Protein AF-0000000086682248 (afdb_homodimer)

Radius of gyration: 20.43 Å; Cα contacts (8 Å, |Δi|>4): 563; chains: 2; bounding box: 45×62×50 Å

Solvent-accessible surface area (backbone atoms only — not comparable to full-atom values): 20271 Å² total; per-residue (Å²): 130,74,50,54,79,43,63,50,62,54,65,58,53,70,69,49,42,56,52,23,51,40,46,28,45,52,47,32,39,49,52,58,58,45,86,47,53,62,70,53,28,62,41,58,46,72,69,49,84,61,24,51,43,20,48,35,39,32,52,19,49,49,35,29,38,49,50,24,27,38,40,67,60,38,75,57,48,77,72,40,54,83,72,64,64,48,97,86,49,70,71,67,61,38,46,63,51,85,94,56,49,53,62,52,39,51,48,48,26,55,49,21,51,53,51,29,51,53,41,49,51,53,48,53,71,75,33,61,52,75,38,71,28,52,39,56,44,94,88,64,50,42,28,13,46,46,44,55,51,52,51,48,40,46,52,44,19,22,53,34,18,42,37,46,52,44,33,24,50,67,77,57,58,79,76,86,62,64,61,75,63,67,70,76,71,72,66,78,124,130,75,51,53,82,43,62,50,62,54,65,58,52,70,69,49,42,57,51,22,51,40,46,27,44,52,48,31,38,49,53,60,58,47,88,47,53,63,69,53,28,62,40,58,46,73,70,50,85,62,23,51,44,20,47,35,40,31,51,18,50,48,36,28,37,48,49,23,28,38,39,69,60,39,74,58,47,76,71,41,54,83,72,62,64,48,96,85,50,68,71,66,61,38,44,63,54,84,94,55,50,54,62,52,37,51,47,48,27,54,49,22,50,54,52,30,53,53,41,48,52,54,48,53,72,77,32,63,54,74,38,72,28,53,40,55,46,95,88,63,51,41,28,13,46,47,44,54,52,53,50,47,41,46,52,45,18,23,52,35,17,42,38,46,53,44,33,25,49,67,77,58,57,78,76,85,62,63,60,75,64,69,71,76,71,71,66,78,124

InterPro domains:
  IPR007061 Mycothiol-S-transferase [PF04978] (19-172)
  IPR034660 DinB/YfiT-like putative metalloenzymes [G3DSA:1.20.120.450] (4-173)
  IPR034660 DinB/YfiT-like putative metalloenzymes [SSF109854] (4-171)

Organism: NCBI:txid175570

Foldseek 3Di:
DFLCPLAQDPDDDPVRRLVSLLSQLLQLLLLLLFDDFPVLQQFDDDPDRAGSLLLLQLLLCLLLCLLACQAANHDSDPPVVVLPDDPPDDSVSSRDQPPHGPLRSSCSNVVSVVVSVVSVVVVCVVHNQQQFGDDADPVGHTDGNVVSSVVSSVVSVVVSVVSQVSSCVSPNDHDDGDDGNDDGDNPDD/DFLCPLAQDPDDDPVRRLVSLLSQLLQLLLLLLFDDFPVLQQFDDDPDRAGSLLLLQLLLCLLLCLLACQAANHDSDPPVVVLPDDPPDDSVSSRDQPPHGPLRSSCSNVVSVVVSVVSVVVVCVVHNQQQFGDDADPVGHTDGNVVSSVVSSVVSVVVSVVSQVSSCVSPNDHDDGDDGNDDGDNPDD

Structure (mmCIF, N/CA/C/O backbone):
data_AF-0000000086682248-model_v1
#
loop_
_entity.id
_entity.type
_entity.pdbx_description
1 polymer 'Mini-circle protein'
#
loop_
_atom_site.group_PDB
_atom_site.id
_atom_site.type_symbol
_atom_site.label_atom_id
_atom_site.label_alt_id
_atom_site.label_comp_id
_atom_site.label_asym_id
_atom_site.label_entity_id
_atom_site.label_seq_id
_atom_site.pdbx_PDB_ins_code
_atom_site.Cartn_x
_atom_site.Cartn_y
_atom_site.Cartn_z
_atom_site.occupancy
_atom_site.B_iso_or_equiv
_atom_site.auth_seq_id
_atom_site.auth_comp_id
_atom_site.auth_asym_id
_atom_site.auth_atom_id
_atom_site.pdbx_PDB_model_num
ATOM 1 N N . MET A 1 1 ? 14.43 -18.578 16.188 1 58.25 1 MET A N 1
ATOM 2 C CA . MET A 1 1 ? 13.773 -18.031 15.008 1 58.25 1 MET A CA 1
ATOM 3 C C . MET A 1 1 ? 12.828 -16.891 15.383 1 58.25 1 MET A C 1
ATOM 5 O O . MET A 1 1 ? 12.148 -16.969 16.406 1 58.25 1 MET A O 1
ATOM 9 N N . THR A 1 2 ? 12.984 -15.664 14.789 1 80.31 2 THR A N 1
ATOM 10 C CA . THR A 1 2 ? 12.148 -14.531 15.18 1 80.31 2 THR A CA 1
ATOM 11 C C . THR A 1 2 ? 10.672 -14.859 14.977 1 80.31 2 THR A C 1
ATOM 13 O O . THR A 1 2 ? 10.312 -15.617 14.078 1 80.31 2 THR A O 1
ATOM 16 N N . ASP A 1 3 ? 9.836 -14.523 15.898 1 91.44 3 ASP A N 1
ATOM 17 C CA . ASP A 1 3 ? 8.391 -14.75 15.875 1 91.44 3 ASP A CA 1
ATOM 18 C C . ASP A 1 3 ? 7.707 -13.828 14.875 1 91.44 3 ASP A C 1
ATOM 20 O O . ASP A 1 3 ? 6.508 -13.961 14.617 1 91.44 3 ASP A O 1
ATOM 24 N N . THR A 1 4 ? 8.438 -12.938 14.258 1 93.81 4 THR A N 1
ATOM 25 C CA . THR A 1 4 ? 7.906 -12.031 13.242 1 93.81 4 THR A CA 1
ATOM 26 C C . THR A 1 4 ? 8.852 -11.945 12.055 1 93.81 4 THR A C 1
ATOM 28 O O . THR A 1 4 ? 9.406 -10.875 11.773 1 93.81 4 THR A O 1
ATOM 31 N N . PRO A 1 5 ? 9.047 -13.016 11.344 1 92.19 5 PRO A N 1
ATOM 32 C CA . PRO A 1 5 ? 10.031 -13.039 10.258 1 92.19 5 PRO A CA 1
ATOM 33 C C . PRO A 1 5 ? 9.703 -12.039 9.148 1 92.19 5 PRO A C 1
ATOM 35 O O . PRO A 1 5 ? 10.547 -11.789 8.281 1 92.19 5 PRO A O 1
ATOM 38 N N . TRP A 1 6 ? 8.562 -11.43 9.188 1 94.44 6 TRP A N 1
ATOM 39 C CA . TRP A 1 6 ? 8.148 -10.492 8.156 1 94.44 6 TRP A CA 1
ATOM 40 C C . TRP A 1 6 ? 8.523 -9.062 8.531 1 94.44 6 TRP A C 1
ATOM 42 O O . TRP A 1 6 ? 8.281 -8.125 7.766 1 94.44 6 TRP A O 1
ATOM 52 N N . GLU A 1 7 ? 9.039 -8.82 9.68 1 93.44 7 GLU A N 1
ATOM 53 C CA . GLU A 1 7 ? 9.422 -7.469 10.078 1 93.44 7 GLU A CA 1
ATOM 54 C C . GLU A 1 7 ? 10.633 -6.98 9.289 1 93.44 7 GLU A C 1
ATOM 56 O O . GLU A 1 7 ? 11.672 -7.645 9.266 1 93.44 7 GLU A O 1
ATOM 61 N N . PRO A 1 8 ? 10.516 -5.82 8.602 1 94 8 PRO A N 1
ATOM 62 C CA . PRO A 1 8 ? 11.672 -5.297 7.871 1 94 8 PRO A CA 1
ATOM 63 C C . PRO A 1 8 ? 12.805 -4.871 8.805 1 94 8 PRO A C 1
ATOM 65 O O . PRO A 1 8 ? 12.594 -4.699 10 1 94 8 PRO A O 1
ATOM 68 N N . PRO A 1 9 ? 13.977 -4.754 8.281 1 92.12 9 PRO A N 1
ATOM 69 C CA . PRO A 1 9 ? 15.094 -4.316 9.117 1 92.12 9 PRO A CA 1
ATOM 70 C C . PRO A 1 9 ? 14.938 -2.885 9.625 1 92.12 9 PRO A C 1
ATOM 72 O O . PRO A 1 9 ? 14.195 -2.096 9.031 1 92.12 9 PRO A O 1
ATOM 75 N N . THR A 1 10 ? 15.641 -2.51 10.656 1 90.25 10 THR A N 1
ATOM 76 C CA . THR A 1 10 ? 15.586 -1.181 11.258 1 90.25 10 THR A CA 1
ATOM 77 C C . THR A 1 10 ? 16.375 -0.178 10.43 1 90.25 10 THR A C 1
ATOM 79 O O . THR A 1 10 ? 15.906 0.928 10.156 1 90.25 10 THR A O 1
ATOM 82 N N . ALA A 1 11 ? 17.562 -0.588 10.031 1 93.19 11 ALA A N 1
ATOM 83 C CA . ALA A 1 11 ? 18.469 0.289 9.297 1 93.19 11 ALA A CA 1
ATOM 84 C C . ALA A 1 11 ? 19.266 -0.492 8.25 1 93.19 11 ALA A C 1
ATOM 86 O O . ALA A 1 11 ? 20.5 -0.507 8.281 1 93.19 11 ALA A O 1
ATOM 87 N N . GLY A 1 12 ? 18.547 -1.075 7.309 1 94.38 12 GLY A N 1
ATOM 88 C CA . GLY A 1 12 ? 19.156 -1.932 6.305 1 94.38 12 GLY A CA 1
ATOM 89 C C . GLY A 1 12 ? 19.5 -1.196 5.027 1 94.38 12 GLY A C 1
ATOM 90 O O . GLY A 1 12 ? 19.312 0.017 4.93 1 94.38 12 GLY A O 1
ATOM 91 N N . THR A 1 13 ? 20.078 -1.939 4.109 1 96.69 13 THR A N 1
ATOM 92 C CA . THR A 1 13 ? 20.375 -1.449 2.768 1 96.69 13 THR A CA 1
ATOM 93 C C . THR A 1 13 ? 19.094 -1.273 1.963 1 96.69 13 THR A C 1
ATOM 95 O O . THR A 1 13 ? 18.016 -1.664 2.414 1 96.69 13 THR A O 1
ATOM 98 N N . GLU A 1 14 ? 19.234 -0.666 0.809 1 97.44 14 GLU A N 1
ATOM 99 C CA . GLU A 1 14 ? 18.094 -0.494 -0.075 1 97.44 14 GLU A CA 1
ATOM 100 C C . GLU A 1 14 ? 17.438 -1.835 -0.394 1 97.44 14 GLU A C 1
ATOM 102 O O . GLU A 1 14 ? 16.219 -1.975 -0.288 1 97.44 14 GLU A O 1
ATOM 107 N N . VAL A 1 15 ? 18.25 -2.82 -0.795 1 97.81 15 VAL A N 1
ATOM 108 C CA . VAL A 1 15 ? 17.719 -4.125 -1.157 1 97.81 15 VAL A CA 1
ATOM 109 C C . VAL A 1 15 ? 17 -4.738 0.041 1 97.81 15 VAL A C 1
ATOM 111 O O . VAL A 1 15 ? 15.883 -5.258 -0.094 1 97.81 15 VAL A O 1
ATOM 114 N N . GLU A 1 16 ? 17.547 -4.605 1.217 1 97.25 16 GLU A N 1
ATOM 115 C CA . GLU A 1 16 ? 16.969 -5.195 2.414 1 97.25 16 GLU A CA 1
ATOM 116 C C . GLU A 1 16 ? 15.617 -4.562 2.742 1 97.25 16 GLU A C 1
ATOM 118 O O . GLU A 1 16 ? 14.68 -5.258 3.127 1 97.25 16 GLU A O 1
ATOM 123 N N . HIS A 1 17 ? 15.477 -3.295 2.557 1 97.38 17 HIS A N 1
ATOM 124 C CA . HIS A 1 17 ? 14.242 -2.605 2.92 1 97.38 17 HIS A CA 1
ATOM 125 C C . HIS A 1 17 ? 13.156 -2.842 1.879 1 97.38 17 HIS A C 1
ATOM 127 O O . HIS A 1 17 ? 11.992 -3.049 2.229 1 97.38 17 HIS A O 1
ATOM 133 N N . VAL A 1 18 ? 13.531 -2.773 0.597 1 97.88 18 VAL A N 1
ATOM 134 C CA . VAL A 1 18 ? 12.539 -2.965 -0.458 1 97.88 18 VAL A CA 1
ATOM 135 C C . VAL A 1 18 ? 12.008 -4.395 -0.413 1 97.88 18 VAL A C 1
ATOM 137 O O . VAL A 1 18 ? 10.797 -4.613 -0.461 1 97.88 18 VAL A O 1
ATOM 140 N N . VAL A 1 19 ? 12.914 -5.348 -0.239 1 97.94 19 VAL A N 1
ATOM 141 C CA . VAL A 1 19 ? 12.5 -6.742 -0.135 1 97.94 19 VAL A CA 1
ATOM 142 C C . VAL A 1 19 ? 11.75 -6.965 1.175 1 97.94 19 VAL A C 1
ATOM 144 O O . VAL A 1 19 ? 10.742 -7.676 1.206 1 97.94 19 VAL A O 1
ATOM 147 N N . GLY A 1 20 ? 12.227 -6.383 2.25 1 97.62 20 GLY A N 1
ATOM 148 C CA . GLY A 1 20 ? 11.547 -6.488 3.531 1 97.62 20 GLY A CA 1
ATOM 149 C C . GLY A 1 20 ? 10.125 -5.953 3.498 1 97.62 20 GLY A C 1
ATOM 150 O O . GLY A 1 20 ? 9.211 -6.562 4.066 1 97.62 20 GLY A O 1
ATOM 151 N N . ALA A 1 21 ? 9.945 -4.812 2.881 1 98.06 21 ALA A N 1
ATOM 152 C CA . ALA A 1 21 ? 8.609 -4.234 2.744 1 98.06 21 ALA A CA 1
ATOM 153 C C . ALA A 1 21 ? 7.688 -5.164 1.957 1 98.06 21 ALA A C 1
ATOM 155 O O . ALA A 1 21 ? 6.531 -5.363 2.33 1 98.06 21 ALA A O 1
ATOM 156 N N . LEU A 1 22 ? 8.211 -5.711 0.872 1 98.56 22 LEU A N 1
ATOM 157 C CA . LEU A 1 22 ? 7.43 -6.629 0.053 1 98.56 22 LEU A CA 1
ATOM 158 C C . LEU A 1 22 ? 7.043 -7.875 0.848 1 98.56 22 LEU A C 1
ATOM 160 O O . LEU A 1 22 ? 5.887 -8.305 0.813 1 98.56 22 LEU A O 1
ATOM 164 N N . GLU A 1 23 ? 7.984 -8.414 1.593 1 98.31 23 GLU A N 1
ATOM 165 C CA . GLU A 1 23 ? 7.727 -9.625 2.371 1 98.31 23 GLU A CA 1
ATOM 166 C C . GLU A 1 23 ? 6.711 -9.359 3.477 1 98.31 23 GLU A C 1
ATOM 168 O O . GLU A 1 23 ? 5.879 -10.219 3.779 1 98.31 23 GLU A O 1
ATOM 173 N N . ARG A 1 24 ? 6.77 -8.25 4.09 1 98.31 24 ARG A N 1
ATOM 174 C CA . ARG A 1 24 ? 5.781 -7.934 5.117 1 98.31 24 ARG A CA 1
ATOM 175 C C . ARG A 1 24 ? 4.387 -7.824 4.516 1 98.31 24 ARG A C 1
ATOM 177 O O . ARG A 1 24 ? 3.418 -8.336 5.086 1 98.31 24 ARG A O 1
ATOM 184 N N . LEU A 1 25 ? 4.312 -7.148 3.4 1 98.62 25 LEU A N 1
ATOM 185 C CA . LEU A 1 25 ? 3.02 -7.004 2.74 1 98.62 25 LEU A CA 1
ATOM 186 C C . LEU A 1 25 ? 2.477 -8.359 2.299 1 98.62 25 LEU A C 1
ATOM 188 O O . LEU A 1 25 ? 1.28 -8.625 2.43 1 98.62 25 LEU A O 1
ATOM 192 N N . ARG A 1 26 ? 3.375 -9.227 1.766 1 98.69 26 ARG A N 1
ATOM 193 C CA . ARG A 1 26 ? 2.979 -10.594 1.433 1 98.69 26 ARG A CA 1
ATOM 194 C C . ARG A 1 26 ? 2.402 -11.312 2.65 1 98.69 26 ARG A C 1
ATOM 196 O O . ARG A 1 26 ? 1.348 -11.938 2.564 1 98.69 26 ARG A O 1
ATOM 203 N N . ALA A 1 27 ? 3.07 -11.148 3.76 1 98.44 27 ALA A N 1
ATOM 204 C CA . ALA A 1 27 ? 2.639 -11.82 4.984 1 98.44 27 ALA A CA 1
ATOM 205 C C . ALA A 1 27 ? 1.292 -11.281 5.461 1 98.44 27 ALA A C 1
ATOM 207 O O . ALA A 1 27 ? 0.407 -12.055 5.836 1 98.44 27 ALA A O 1
ATOM 208 N N . THR A 1 28 ? 1.143 -10.008 5.492 1 98.62 28 THR A N 1
ATOM 209 C CA . THR A 1 28 ? -0.091 -9.383 5.957 1 98.62 28 THR A CA 1
ATOM 210 C C . THR A 1 28 ? -1.265 -9.773 5.062 1 98.62 28 THR A C 1
ATOM 212 O O . THR A 1 28 ? -2.338 -10.125 5.559 1 98.62 28 THR A O 1
ATOM 215 N N . PHE A 1 29 ? -1.053 -9.703 3.713 1 98.88 29 PHE A N 1
ATOM 216 C CA . PHE A 1 29 ? -2.094 -10.094 2.77 1 98.88 29 PHE A CA 1
ATOM 217 C C . PHE A 1 29 ? -2.516 -11.539 2.998 1 98.88 29 PHE A C 1
ATOM 219 O O . PHE A 1 29 ? -3.709 -11.836 3.105 1 98.88 29 PHE A O 1
ATOM 226 N N . ARG A 1 30 ? -1.528 -12.383 3.111 1 98.69 30 ARG A N 1
ATOM 227 C CA . ARG A 1 30 ? -1.809 -13.812 3.264 1 98.69 30 ARG A CA 1
ATOM 228 C C . ARG A 1 30 ? -2.523 -14.094 4.582 1 98.69 30 ARG A C 1
ATOM 230 O O . ARG A 1 30 ? -3.408 -14.945 4.645 1 98.69 30 ARG A O 1
ATOM 237 N N . TRP A 1 31 ? -2.121 -13.422 5.594 1 98.62 31 TRP A N 1
ATOM 238 C CA . TRP A 1 31 ? -2.764 -13.562 6.895 1 98.62 31 TRP A CA 1
ATOM 239 C C . TRP A 1 31 ? -4.227 -13.133 6.832 1 98.62 31 TRP A C 1
ATOM 241 O O . TRP A 1 31 ? -5.102 -13.805 7.379 1 98.62 31 TRP A O 1
ATOM 251 N N . LYS A 1 32 ? -4.488 -12.062 6.145 1 98.75 32 LYS A N 1
ATOM 252 C CA . LYS A 1 32 ? -5.859 -11.578 6.016 1 98.75 32 LYS A CA 1
ATOM 253 C C . LYS A 1 32 ? -6.699 -12.539 5.172 1 98.75 32 LYS A C 1
ATOM 255 O O . LYS A 1 32 ? -7.898 -12.688 5.402 1 98.75 32 LYS A O 1
ATOM 260 N N . ALA A 1 33 ? -6.113 -13.211 4.281 1 98.69 33 ALA A N 1
ATOM 261 C CA . ALA A 1 33 ? -6.816 -14.109 3.371 1 98.69 33 ALA A CA 1
ATOM 262 C C . ALA A 1 33 ? -6.922 -15.516 3.963 1 98.69 33 ALA A C 1
ATOM 264 O O . ALA A 1 33 ? -7.613 -16.375 3.414 1 98.69 33 ALA A O 1
ATOM 265 N N . ASP A 1 34 ? -6.277 -15.766 5 1 98.19 34 ASP A N 1
ATOM 266 C CA . ASP A 1 34 ? -5.969 -17.109 5.48 1 98.19 34 ASP A CA 1
ATOM 267 C C . ASP A 1 34 ? -7.215 -17.781 6.039 1 98.19 34 ASP A C 1
ATOM 269 O O . ASP A 1 34 ? -8.055 -17.141 6.672 1 98.19 34 ASP A O 1
ATOM 273 N N . ALA A 1 35 ? -7.332 -19.109 5.773 1 97.69 35 ALA A N 1
ATOM 274 C CA . ALA A 1 35 ? -8.242 -20.031 6.461 1 97.69 35 ALA A CA 1
ATOM 275 C C . ALA A 1 35 ? -9.695 -19.656 6.188 1 97.69 35 ALA A C 1
ATOM 277 O O . ALA A 1 35 ? -10.531 -19.703 7.094 1 97.69 35 ALA A O 1
ATOM 278 N N . LEU A 1 36 ? -10.008 -19.203 5.016 1 98.31 36 LEU A N 1
ATOM 279 C CA . LEU A 1 36 ? -11.391 -18.953 4.605 1 98.31 36 LEU A CA 1
ATOM 280 C C . LEU A 1 36 ? -11.93 -20.109 3.777 1 98.31 36 LEU A C 1
ATOM 282 O O . LEU A 1 36 ? -11.188 -20.734 3.012 1 98.31 36 LEU A O 1
ATOM 286 N N . ASP A 1 37 ? -13.164 -20.375 3.957 1 97.88 37 ASP A N 1
ATOM 287 C CA . ASP A 1 37 ? -13.836 -21.328 3.062 1 97.88 37 ASP A CA 1
ATOM 288 C C . ASP A 1 37 ? -14.297 -20.625 1.782 1 97.88 37 ASP A C 1
ATOM 290 O O . ASP A 1 37 ? -13.992 -19.453 1.562 1 97.88 37 ASP A O 1
ATOM 294 N N . ALA A 1 38 ? -14.945 -21.375 0.958 1 98.25 38 ALA A N 1
ATOM 295 C CA 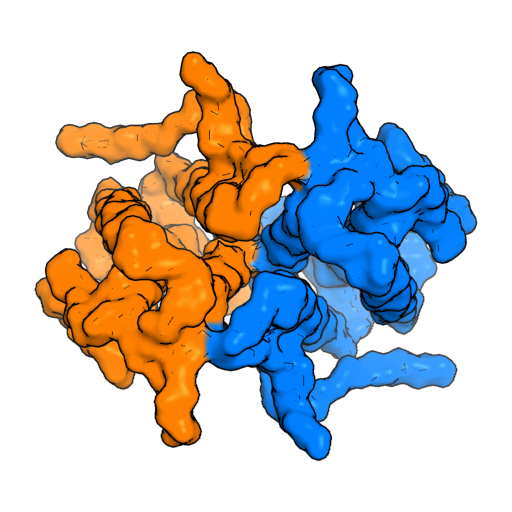. ALA A 1 38 ? -15.359 -20.859 -0.345 1 98.25 38 ALA A CA 1
ATOM 296 C C . ALA A 1 38 ? -16.266 -19.641 -0.19 1 98.25 38 ALA A C 1
ATOM 298 O O . ALA A 1 38 ? -16.141 -18.656 -0.938 1 98.25 38 ALA A O 1
ATOM 299 N N . ALA A 1 39 ? -17.203 -19.688 0.72 1 98.56 39 ALA A N 1
ATOM 300 C CA . ALA A 1 39 ? -18.125 -18.578 0.936 1 98.56 39 ALA A CA 1
ATOM 301 C C . ALA A 1 39 ? -17.375 -17.312 1.354 1 98.56 39 ALA A C 1
ATOM 303 O O . ALA A 1 39 ? -17.641 -16.219 0.837 1 98.56 39 ALA A O 1
ATOM 304 N N . GLY A 1 40 ? -16.422 -17.438 2.246 1 98.69 40 GLY A N 1
ATOM 305 C CA . GLY A 1 40 ? -15.602 -16.312 2.662 1 98.69 40 GLY A CA 1
ATOM 306 C C . GLY A 1 40 ? -14.781 -15.711 1.532 1 98.69 40 GLY A C 1
ATOM 307 O O . GLY A 1 40 ? -14.68 -14.492 1.407 1 98.69 40 GLY A O 1
ATOM 308 N N . LEU A 1 41 ? -14.242 -16.547 0.708 1 98.75 41 LEU A N 1
ATOM 309 C CA . LEU A 1 41 ? -13.375 -16.109 -0.381 1 98.75 41 LEU A CA 1
ATOM 310 C C . LEU A 1 41 ? -14.195 -15.438 -1.483 1 98.75 41 LEU A C 1
ATOM 312 O O . LEU A 1 41 ? -13.633 -14.742 -2.336 1 98.75 41 LEU A O 1
ATOM 316 N N . ARG A 1 42 ? -15.508 -15.562 -1.489 1 98.62 42 ARG A N 1
ATOM 317 C CA . ARG A 1 42 ? -16.359 -15 -2.537 1 98.62 42 ARG A CA 1
ATOM 318 C C . ARG A 1 42 ? -17.094 -13.766 -2.037 1 98.62 42 ARG A C 1
ATOM 320 O O . ARG A 1 42 ? -17.859 -13.148 -2.783 1 98.62 42 ARG A O 1
ATOM 327 N N . THR A 1 43 ? -16.938 -13.406 -0.766 1 98.62 43 THR A N 1
ATOM 328 C CA . THR A 1 43 ? -17.656 -12.289 -0.152 1 98.62 43 THR A CA 1
ATOM 329 C C . THR A 1 43 ? -17.25 -10.969 -0.816 1 98.62 43 THR A C 1
ATOM 331 O O . THR A 1 43 ? -16.078 -10.742 -1.099 1 98.62 43 THR A O 1
ATOM 334 N N . THR A 1 44 ? -18.219 -10.117 -1.136 1 98.56 44 THR A N 1
ATOM 335 C CA . THR A 1 44 ? -18.016 -8.742 -1.578 1 98.56 44 THR A CA 1
ATOM 336 C C . THR A 1 44 ? -18.625 -7.762 -0.577 1 98.56 44 THR A C 1
ATOM 338 O O . THR A 1 44 ? -19.422 -8.141 0.274 1 98.56 44 THR A O 1
ATOM 341 N N . ILE A 1 45 ? -18.219 -6.531 -0.658 1 98.31 45 ILE A N 1
ATOM 342 C CA . ILE A 1 45 ? -18.797 -5.508 0.212 1 98.31 45 ILE A CA 1
ATOM 343 C C . ILE A 1 45 ? -19.109 -4.258 -0.603 1 98.31 45 ILE A C 1
ATOM 345 O O . ILE A 1 45 ? -18.438 -3.963 -1.59 1 98.31 45 ILE A O 1
ATOM 349 N N . GLY A 1 46 ? -20.078 -3.502 -0.113 1 96.88 46 GLY A N 1
ATOM 350 C CA . GLY A 1 46 ? -20.453 -2.281 -0.804 1 96.88 46 GLY A CA 1
ATOM 351 C C . GLY A 1 46 ? -20.859 -2.514 -2.246 1 96.88 46 GLY A C 1
ATOM 352 O O . GLY A 1 46 ? -21.719 -3.361 -2.523 1 96.88 46 GLY A O 1
ATOM 353 N N . LYS A 1 47 ? -20.266 -1.709 -3.119 1 97.38 47 LYS A N 1
ATOM 354 C CA . LYS A 1 47 ? -20.594 -1.802 -4.539 1 97.38 47 LYS A CA 1
ATOM 355 C C . LYS A 1 47 ? -19.531 -2.588 -5.301 1 97.38 47 LYS A C 1
ATOM 357 O O . LYS A 1 47 ? -19.688 -2.834 -6.5 1 97.38 47 LYS A O 1
ATOM 362 N N . SER A 1 48 ? -18.5 -2.953 -4.582 1 98 48 SER A N 1
ATOM 363 C CA . SER A 1 48 ? -17.344 -3.549 -5.25 1 98 48 SER A CA 1
ATOM 364 C C . SER A 1 48 ? -17.609 -5.012 -5.598 1 98 48 SER A C 1
ATOM 366 O O . SER A 1 48 ? -18.266 -5.73 -4.84 1 98 48 SER A O 1
ATOM 368 N N . THR A 1 49 ? -16.969 -5.453 -6.656 1 97.94 49 THR A N 1
ATOM 369 C CA . THR A 1 49 ? -17.031 -6.855 -7.047 1 97.94 49 THR A CA 1
ATOM 370 C C . THR A 1 49 ? -15.773 -7.598 -6.602 1 97.94 49 THR A C 1
ATOM 372 O O . THR A 1 49 ? -15.641 -8.797 -6.84 1 97.94 49 THR A O 1
ATOM 375 N N . LEU A 1 50 ? -14.922 -6.93 -5.902 1 98.44 50 LEU A N 1
ATOM 376 C CA . LEU A 1 50 ? -13.688 -7.559 -5.445 1 98.44 50 LEU A CA 1
ATOM 377 C C . LEU A 1 50 ? -13.969 -8.594 -4.359 1 98.44 50 LEU A C 1
ATOM 379 O O . LEU A 1 50 ? -14.805 -8.359 -3.482 1 98.44 50 LEU A O 1
ATOM 383 N N . THR A 1 51 ? -13.266 -9.711 -4.453 1 98.88 51 THR A N 1
ATOM 384 C CA . THR A 1 51 ? -13.281 -10.758 -3.438 1 98.88 51 THR A CA 1
ATOM 385 C C . THR A 1 51 ? -11.859 -11.117 -3.014 1 98.88 51 THR A C 1
ATOM 387 O O . THR A 1 51 ? -10.906 -10.883 -3.756 1 98.88 51 THR A O 1
ATOM 390 N N . ILE A 1 52 ? -11.766 -11.672 -1.824 1 98.94 52 ILE A N 1
ATOM 391 C CA . ILE A 1 52 ? -10.453 -12.109 -1.369 1 98.94 52 ILE A CA 1
ATOM 392 C C . ILE A 1 52 ? -9.93 -13.219 -2.281 1 98.94 52 ILE A C 1
ATOM 394 O O . ILE A 1 52 ? -8.734 -13.273 -2.584 1 98.94 52 ILE A O 1
ATOM 398 N N . GLY A 1 53 ? -10.805 -14.148 -2.725 1 98.88 53 GLY A N 1
ATOM 399 C CA . GLY A 1 53 ? -10.391 -15.156 -3.686 1 98.88 53 GLY A CA 1
ATOM 400 C C . GLY A 1 53 ? -9.844 -14.57 -4.973 1 98.88 53 GLY A C 1
ATOM 401 O O . GLY A 1 53 ? -8.797 -15 -5.461 1 98.88 53 GLY A O 1
ATOM 402 N N . GLY A 1 54 ? -10.562 -13.609 -5.508 1 98.88 54 GLY A N 1
ATOM 403 C CA . GLY A 1 54 ? -10.078 -12.914 -6.691 1 98.88 54 GLY A CA 1
ATOM 404 C C . GLY A 1 54 ? -8.742 -12.242 -6.477 1 98.88 54 GLY A C 1
ATOM 405 O O . GLY A 1 54 ? -7.883 -12.258 -7.363 1 98.88 54 GLY A O 1
ATOM 406 N N . LEU A 1 55 ? -8.539 -11.656 -5.344 1 98.94 55 LEU A N 1
ATOM 407 C CA . LEU A 1 55 ? -7.301 -10.945 -5.047 1 98.94 55 LEU A CA 1
ATOM 408 C C . LEU A 1 55 ? -6.137 -11.922 -4.898 1 98.94 55 LEU A C 1
ATOM 410 O O . LEU A 1 55 ? -5.004 -11.602 -5.266 1 98.94 55 LEU A O 1
ATOM 414 N N . LEU A 1 56 ? -6.387 -13.094 -4.309 1 98.88 56 LEU A N 1
ATOM 415 C CA . LEU A 1 56 ? -5.363 -14.133 -4.27 1 98.88 56 LEU A CA 1
ATOM 416 C C . LEU A 1 56 ? -4.875 -14.461 -5.676 1 98.88 56 LEU A C 1
ATOM 418 O O . LEU A 1 56 ? -3.666 -14.492 -5.926 1 98.88 56 LEU A O 1
ATOM 422 N N . LYS A 1 57 ? -5.766 -14.688 -6.566 1 98.88 57 LYS A N 1
ATOM 423 C CA . LYS A 1 57 ? -5.395 -15.023 -7.938 1 98.88 57 LYS A CA 1
ATOM 424 C C . LYS A 1 57 ? -4.727 -13.844 -8.633 1 98.88 57 LYS A C 1
ATOM 426 O O . LYS A 1 57 ? -3.703 -14 -9.297 1 98.88 57 LYS A O 1
ATOM 431 N N . HIS A 1 58 ? -5.262 -12.688 -8.477 1 98.81 58 HIS A N 1
ATOM 432 C CA . HIS A 1 58 ? -4.734 -11.477 -9.109 1 98.81 58 HIS A CA 1
ATOM 433 C C . HIS A 1 58 ? -3.283 -11.242 -8.711 1 98.81 58 HIS A C 1
ATOM 435 O O . HIS A 1 58 ? -2.424 -11.039 -9.57 1 98.81 58 HIS A O 1
ATOM 441 N N . LEU A 1 59 ? -3.025 -11.305 -7.41 1 98.88 59 LEU A N 1
ATOM 442 C CA . LEU A 1 59 ? -1.675 -11.016 -6.938 1 98.88 59 LEU A CA 1
ATOM 443 C C . LEU A 1 59 ? -0.718 -12.141 -7.324 1 98.88 59 LEU A C 1
ATOM 445 O O . LEU A 1 59 ? 0.473 -11.898 -7.539 1 98.88 59 LEU A O 1
ATOM 449 N N . ALA A 1 60 ? -1.248 -13.359 -7.434 1 98.81 60 ALA A N 1
ATOM 450 C CA . ALA A 1 60 ? -0.419 -14.445 -7.953 1 98.81 60 ALA A CA 1
ATOM 451 C C . ALA A 1 60 ? 0.041 -14.156 -9.375 1 98.81 60 ALA A C 1
ATOM 453 O O . ALA A 1 60 ? 1.22 -14.32 -9.703 1 98.81 60 ALA A O 1
ATOM 454 N N . VAL A 1 61 ? -0.863 -13.703 -10.219 1 98.56 61 VAL A N 1
ATOM 455 C CA . VAL A 1 61 ? -0.514 -13.344 -11.594 1 98.56 61 VAL A CA 1
ATOM 456 C C . VAL A 1 61 ? 0.47 -12.172 -11.586 1 98.56 61 VAL A C 1
ATOM 458 O O . VAL A 1 61 ? 1.438 -12.164 -12.352 1 98.56 61 VAL A O 1
ATOM 461 N N . CYS A 1 62 ? 0.242 -11.195 -10.734 1 98.38 62 CYS A N 1
ATOM 462 C CA . CYS A 1 62 ? 1.126 -10.039 -10.656 1 98.38 62 CYS A CA 1
ATOM 463 C C . CYS A 1 62 ? 2.549 -10.461 -10.32 1 98.38 62 CYS A C 1
ATOM 465 O O . CYS A 1 62 ? 3.508 -9.984 -10.922 1 98.38 62 CYS A O 1
ATOM 467 N N . GLU A 1 63 ? 2.658 -11.367 -9.336 1 98.56 63 GLU A N 1
ATOM 468 C CA . GLU A 1 63 ? 3.973 -11.883 -8.961 1 98.56 63 GLU A CA 1
ATOM 469 C C . GLU A 1 63 ? 4.684 -12.5 -10.156 1 98.56 63 GLU A C 1
ATOM 471 O O . GLU A 1 63 ? 5.785 -12.078 -10.523 1 98.56 63 GLU A O 1
ATOM 476 N N . ASP A 1 64 ? 4.031 -13.414 -10.773 1 98.31 64 ASP A N 1
ATOM 477 C CA . ASP A 1 64 ? 4.664 -14.133 -11.875 1 98.31 64 ASP A CA 1
ATOM 478 C C . ASP A 1 64 ? 4.914 -13.211 -13.07 1 98.31 64 ASP A C 1
ATOM 480 O O . ASP A 1 64 ? 5.945 -13.312 -13.734 1 98.31 64 ASP A O 1
ATOM 484 N N . ASN A 1 65 ? 3.965 -12.328 -13.359 1 97.25 65 ASN A N 1
ATOM 485 C CA . ASN A 1 65 ? 4.141 -11.398 -14.469 1 97.25 65 ASN A CA 1
ATOM 486 C C . ASN A 1 65 ? 5.309 -10.445 -14.219 1 97.25 65 ASN A C 1
ATOM 488 O O . ASN A 1 65 ? 6.105 -10.188 -15.125 1 97.25 65 ASN A O 1
ATOM 492 N N . MET A 1 66 ? 5.391 -9.945 -13.008 1 96.5 66 MET A N 1
ATOM 493 C CA . MET A 1 66 ? 6.434 -8.984 -12.656 1 96.5 66 MET A CA 1
ATOM 494 C C . MET A 1 66 ? 7.816 -9.625 -12.758 1 96.5 66 MET A C 1
ATOM 496 O O . MET A 1 66 ? 8.711 -9.07 -13.398 1 96.5 66 MET A O 1
ATOM 500 N N . PHE A 1 67 ? 8.023 -10.82 -12.242 1 97.31 67 PHE A N 1
ATOM 501 C CA . PHE A 1 67 ? 9.367 -11.367 -12.07 1 97.31 67 PHE A CA 1
ATOM 502 C C . PHE A 1 67 ? 9.695 -12.352 -13.18 1 97.31 67 PHE A C 1
ATOM 504 O O . PHE A 1 67 ? 10.812 -12.875 -13.242 1 97.31 67 PHE A O 1
ATOM 511 N N . ALA A 1 68 ? 8.789 -12.641 -14.062 1 96.69 68 ALA A N 1
ATOM 512 C CA . ALA A 1 68 ? 9.102 -13.398 -15.273 1 96.69 68 ALA A CA 1
ATOM 513 C C . ALA A 1 68 ? 9.055 -12.508 -16.5 1 96.69 68 ALA A C 1
ATOM 515 O O . ALA A 1 68 ? 10.086 -12 -16.953 1 96.69 68 ALA A O 1
ATOM 516 N N . HIS A 1 69 ? 7.879 -12.094 -16.906 1 95.69 69 HIS A N 1
ATOM 517 C CA . HIS A 1 69 ? 7.719 -11.391 -18.172 1 95.69 69 HIS A CA 1
ATOM 518 C C . HIS A 1 69 ? 8.344 -10 -18.094 1 95.69 69 HIS A C 1
ATOM 520 O O . HIS A 1 69 ? 9.188 -9.648 -18.922 1 95.69 69 HIS A O 1
ATOM 526 N N . ARG A 1 70 ? 7.965 -9.25 -17.172 1 95.69 70 ARG A N 1
ATOM 527 C CA . ARG A 1 70 ? 8.43 -7.867 -17.094 1 95.69 70 ARG A CA 1
ATOM 528 C C . ARG A 1 70 ? 9.922 -7.809 -16.781 1 95.69 70 ARG A C 1
ATOM 530 O O . ARG A 1 70 ? 10.633 -6.941 -17.281 1 95.69 70 ARG A O 1
ATOM 537 N N . LEU A 1 71 ? 10.383 -8.695 -15.953 1 96.62 71 LEU A N 1
ATOM 538 C CA . LEU A 1 71 ? 11.781 -8.719 -15.547 1 96.62 71 LEU A CA 1
ATOM 539 C C . LEU A 1 71 ? 12.664 -9.234 -16.672 1 96.62 71 LEU A C 1
ATOM 541 O O . LEU A 1 71 ? 13.656 -8.594 -17.031 1 96.62 71 LEU A O 1
ATOM 545 N N . SER A 1 72 ? 12.32 -10.359 -17.359 1 95.38 72 SER A N 1
ATOM 546 C CA . SER A 1 72 ? 13.273 -11.039 -18.234 1 95.38 72 SER A CA 1
ATOM 547 C C . SER A 1 72 ? 12.672 -11.297 -19.609 1 95.38 72 SER A C 1
ATOM 549 O O . SER A 1 72 ? 13.352 -11.805 -20.5 1 95.38 72 SER A O 1
ATOM 551 N N . GLY A 1 73 ? 11.383 -11.047 -19.781 1 95.19 73 GLY A N 1
ATOM 552 C CA . GLY A 1 73 ? 10.727 -11.305 -21.047 1 95.19 73 GLY A CA 1
ATOM 553 C C . GLY A 1 73 ? 10.203 -12.719 -21.188 1 95.19 73 GLY A C 1
ATOM 554 O O . GLY A 1 73 ? 9.547 -13.055 -22.172 1 95.19 73 GLY A O 1
ATOM 555 N N . GLU A 1 74 ? 10.43 -13.523 -20.219 1 95.12 74 GLU A N 1
ATOM 556 C CA . GLU A 1 74 ? 9.961 -14.906 -20.234 1 95.12 74 GLU A CA 1
ATOM 557 C C . GLU A 1 74 ? 8.445 -14.969 -20.016 1 95.12 74 GLU A C 1
ATOM 559 O O . GLU A 1 74 ? 7.891 -14.172 -19.25 1 95.12 74 GLU A O 1
ATOM 564 N N . PRO A 1 75 ? 7.789 -15.852 -20.688 1 95 75 PRO A N 1
ATOM 565 C CA . PRO A 1 75 ? 6.379 -16.047 -20.344 1 95 75 PRO A CA 1
ATOM 566 C C . PRO A 1 75 ? 6.184 -16.469 -18.891 1 95 75 PRO A C 1
ATOM 568 O O . PRO A 1 75 ? 7.07 -17.094 -18.297 1 95 75 PRO A O 1
ATOM 571 N N . ILE A 1 76 ? 5.047 -16.094 -18.297 1 94.44 76 ILE A N 1
ATOM 572 C CA . ILE A 1 76 ? 4.801 -16.438 -16.906 1 94.44 76 ILE A CA 1
ATOM 573 C C . ILE A 1 76 ? 4.621 -17.953 -16.766 1 94.44 76 ILE A C 1
ATOM 575 O O . ILE A 1 76 ? 4.848 -18.516 -15.703 1 94.44 76 ILE A O 1
ATOM 579 N N . GLY A 1 77 ? 4.141 -18.672 -17.922 1 94.88 77 GLY A N 1
ATOM 580 C CA . GLY A 1 77 ? 4.125 -20.125 -17.953 1 94.88 77 GLY A CA 1
ATOM 581 C C . GLY A 1 77 ? 2.99 -20.734 -17.156 1 94.88 77 GLY A C 1
ATOM 582 O O . GLY A 1 77 ? 1.963 -20.094 -16.938 1 94.88 77 GLY A O 1
ATOM 583 N N . GLU A 1 78 ? 3.23 -22.031 -16.766 1 95.69 78 GLU A N 1
ATOM 584 C CA . GLU A 1 78 ? 2.242 -22.719 -15.945 1 95.69 78 GLU A CA 1
ATOM 585 C C . GLU A 1 78 ? 2.223 -22.188 -14.516 1 95.69 78 GLU A C 1
ATOM 587 O O . GLU A 1 78 ? 3.246 -21.719 -14.008 1 95.69 78 GLU A O 1
ATOM 592 N N . PRO A 1 79 ? 0.958 -22.281 -13.914 1 96.25 79 PRO A N 1
ATOM 593 C CA . PRO A 1 79 ? -0.308 -22.891 -14.336 1 96.25 79 PRO A CA 1
ATOM 594 C C . PRO A 1 79 ? -1.149 -21.953 -15.203 1 96.25 79 PRO A C 1
ATOM 596 O O . PRO A 1 79 ? -2.248 -22.328 -15.625 1 96.25 79 PRO A O 1
ATOM 599 N N . TRP A 1 80 ? -0.62 -20.781 -15.492 1 97.44 80 TRP A N 1
ATOM 600 C CA . TRP A 1 80 ? -1.419 -19.734 -16.109 1 97.44 80 TRP A CA 1
ATOM 601 C C . TRP A 1 80 ? -1.74 -20.062 -17.562 1 97.44 80 TRP A C 1
ATOM 603 O O . TRP A 1 80 ? -2.848 -19.797 -18.031 1 97.44 80 TRP A O 1
ATOM 613 N N . ALA A 1 81 ? -0.726 -20.672 -18.219 1 95.69 81 ALA A N 1
ATOM 614 C CA . ALA A 1 81 ? -0.96 -21.078 -19.609 1 95.69 81 ALA A CA 1
ATOM 615 C C . ALA A 1 81 ? -2.156 -22.016 -19.703 1 95.69 81 ALA A C 1
ATOM 617 O O . ALA A 1 81 ? -3.031 -21.828 -20.547 1 95.69 81 ALA A O 1
ATOM 618 N N . SER A 1 82 ? -2.221 -22.969 -18.844 1 96.06 82 SER A N 1
ATOM 619 C CA . SER A 1 82 ? -3.312 -23.938 -18.844 1 96.06 82 SER A CA 1
ATOM 620 C C . SER A 1 82 ? -4.633 -23.281 -18.469 1 96.06 82 SER A C 1
ATOM 622 O O . SER A 1 82 ? -5.703 -23.766 -18.844 1 96.06 82 SER A O 1
ATOM 624 N N . MET A 1 83 ? -4.574 -22.156 -17.766 1 96.38 83 MET A N 1
ATOM 625 C CA . MET A 1 83 ? -5.777 -21.469 -17.312 1 96.38 83 MET A CA 1
ATOM 626 C C . MET A 1 83 ? -6.238 -20.438 -18.344 1 96.38 83 MET A C 1
ATOM 628 O O . MET A 1 83 ? -7.23 -19.75 -18.141 1 96.38 83 MET A O 1
ATOM 632 N N . GLY A 1 84 ? -5.484 -20.25 -19.438 1 95.38 84 GLY A N 1
ATOM 633 C CA . GLY A 1 84 ? -5.93 -19.406 -20.516 1 95.38 84 GLY A CA 1
ATOM 634 C C . GLY A 1 84 ? -5.348 -18 -20.453 1 95.38 84 GLY A C 1
ATOM 635 O O . GLY A 1 84 ? -5.906 -17.062 -21.031 1 95.38 84 GLY A O 1
ATOM 636 N N . TRP A 1 85 ? -4.254 -17.828 -19.781 1 95.25 85 TRP A N 1
ATOM 637 C CA . TRP A 1 85 ? -3.602 -16.531 -19.703 1 95.25 85 TRP A CA 1
ATOM 638 C C . TRP A 1 85 ? -3.215 -16.016 -21.078 1 95.25 85 TRP A C 1
ATOM 640 O O . TRP A 1 85 ? -2.654 -16.766 -21.891 1 95.25 85 TRP A O 1
ATOM 650 N N . ASP A 1 86 ? -3.518 -14.781 -21.297 1 94.62 86 ASP A N 1
ATOM 651 C CA . ASP A 1 86 ? -3.113 -14.008 -22.469 1 94.62 86 ASP A CA 1
ATOM 652 C C . ASP A 1 86 ? -2.436 -12.703 -22.047 1 94.62 86 ASP A C 1
ATOM 654 O O . ASP A 1 86 ? -3.072 -11.82 -21.469 1 94.62 86 ASP A O 1
ATOM 658 N N . GLN A 1 87 ? -1.184 -12.672 -22.391 1 91.88 87 GLN A N 1
ATOM 659 C CA . GLN A 1 87 ? -0.379 -11.531 -21.953 1 91.88 87 GLN A CA 1
ATOM 660 C C . GLN A 1 87 ? -1.016 -10.211 -22.391 1 91.88 87 GLN A C 1
ATOM 662 O O . GLN A 1 87 ? -0.891 -9.195 -21.703 1 91.88 87 GLN A O 1
ATOM 667 N N . ASP A 1 88 ? -1.731 -10.227 -23.469 1 91.38 88 ASP A N 1
ATOM 668 C CA . ASP A 1 88 ? -2.35 -9.016 -24.016 1 91.38 88 ASP A CA 1
ATOM 669 C C . ASP A 1 88 ? -3.852 -9 -23.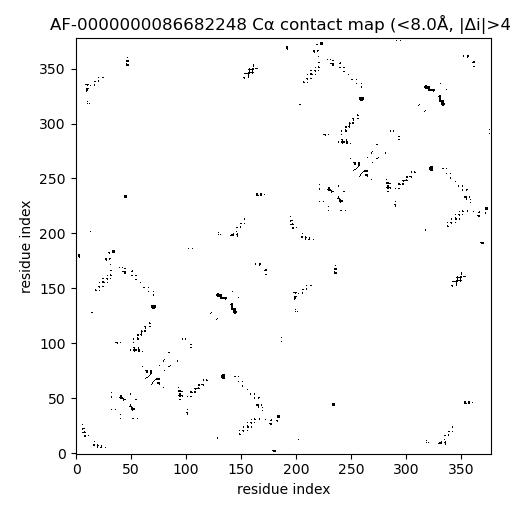734 1 91.38 88 ASP A C 1
ATOM 671 O O . ASP A 1 88 ? -4.57 -8.141 -24.266 1 91.38 88 ASP A O 1
ATOM 675 N N . GLY A 1 89 ? -4.324 -9.969 -23 1 93 89 GLY A N 1
ATOM 676 C CA . GLY A 1 89 ? -5.738 -10.07 -22.672 1 93 89 GLY A CA 1
ATOM 677 C C . GLY A 1 89 ? -6.168 -9.148 -21.562 1 93 89 GLY A C 1
ATOM 678 O O . GLY A 1 89 ? -5.348 -8.422 -20.984 1 93 89 GLY A O 1
ATOM 679 N N . PRO A 1 90 ? -7.457 -9.219 -21.297 1 93.88 90 PRO A N 1
ATOM 680 C CA . PRO A 1 90 ? -7.977 -8.359 -20.234 1 93.88 90 PRO A CA 1
ATOM 681 C C . PRO A 1 90 ? -7.52 -8.805 -18.844 1 93.88 90 PRO A C 1
ATOM 683 O O . PRO A 1 90 ? -7.492 -10.008 -18.562 1 93.88 90 PRO A O 1
ATOM 686 N N . TRP A 1 91 ? -7.309 -7.891 -18.031 1 93.12 91 TRP A N 1
ATOM 687 C CA . TRP A 1 91 ? -6.832 -8.18 -16.688 1 93.12 91 TRP A CA 1
ATOM 688 C C . TRP A 1 91 ? -7.949 -8.758 -15.828 1 93.12 91 TRP A C 1
ATOM 690 O O . TRP A 1 91 ? -7.695 -9.297 -14.75 1 93.12 91 TRP A O 1
ATOM 700 N N . SER A 1 92 ? -9.203 -8.672 -16.359 1 94.19 92 SER A N 1
ATOM 701 C CA . SER A 1 92 ? -10.312 -9.266 -15.625 1 94.19 92 SER A CA 1
ATOM 702 C C . SER A 1 92 ? -10.102 -10.766 -15.43 1 94.19 92 SER A C 1
ATOM 704 O O . SER A 1 92 ? -10.609 -11.352 -14.469 1 94.19 92 SER A O 1
ATOM 706 N N . PHE A 1 93 ? -9.344 -11.336 -16.25 1 95.31 93 PHE A N 1
ATOM 707 C CA . PHE A 1 93 ? -8.961 -12.742 -16.125 1 95.31 93 PHE A CA 1
ATOM 708 C C . PHE A 1 93 ? -8.383 -13.016 -14.742 1 95.31 93 PHE A C 1
ATOM 710 O O . PHE A 1 93 ? -8.648 -14.07 -14.156 1 95.31 93 PHE A O 1
ATOM 717 N N . THR A 1 94 ? -7.664 -12.07 -14.211 1 97.06 94 THR A N 1
ATOM 718 C CA . THR A 1 94 ? -6.879 -12.305 -13.008 1 97.06 94 THR A CA 1
ATOM 719 C C . THR A 1 94 ? -7.781 -12.344 -11.773 1 97.06 94 THR A C 1
ATOM 721 O O . THR A 1 94 ? -7.363 -12.789 -10.703 1 97.06 94 THR A O 1
ATOM 724 N N . PHE A 1 95 ? -9.016 -11.992 -11.945 1 97.94 95 PHE A N 1
ATOM 725 C CA . PHE A 1 95 ? -9.914 -11.938 -10.797 1 97.94 95 PHE A CA 1
ATOM 726 C C . PHE A 1 95 ? -10.977 -13.031 -10.898 1 97.94 95 PHE A C 1
ATOM 728 O O . PHE A 1 95 ? -11.758 -13.234 -9.961 1 97.94 95 PHE A O 1
ATOM 735 N N . ASP A 1 96 ? -11.055 -13.688 -12.016 1 97.69 96 ASP A N 1
ATOM 736 C CA . ASP A 1 96 ? -12.023 -14.758 -12.211 1 97.69 96 ASP A CA 1
ATOM 737 C C . ASP A 1 96 ? -11.57 -16.047 -11.523 1 97.69 96 ASP A C 1
ATOM 739 O O . ASP A 1 96 ? -10.586 -16.656 -11.938 1 97.69 96 ASP A O 1
ATOM 743 N N . THR A 1 97 ? -12.312 -16.531 -10.531 1 98.19 97 THR A N 1
ATOM 744 C CA . THR A 1 97 ? -11.906 -17.688 -9.734 1 98.19 97 THR A CA 1
ATOM 745 C C . THR A 1 97 ? -12.82 -18.875 -10.008 1 98.19 97 THR A C 1
ATOM 747 O O . THR A 1 97 ? -12.898 -19.797 -9.195 1 98.19 97 THR A O 1
ATOM 750 N N . THR A 1 98 ? -13.586 -18.828 -11.07 1 96.75 98 THR A N 1
ATOM 751 C CA . THR A 1 98 ? -14.5 -19.906 -11.422 1 96.75 98 THR A CA 1
ATOM 752 C C . THR A 1 98 ? -13.766 -21.234 -11.492 1 96.75 98 THR A C 1
ATOM 754 O O . THR A 1 98 ? -12.719 -21.344 -12.133 1 96.75 98 THR A O 1
ATOM 757 N N . GLY A 1 99 ? -14.273 -22.234 -10.711 1 97 99 GLY A N 1
ATOM 758 C CA . GLY A 1 99 ? -13.742 -23.594 -10.766 1 97 99 GLY A CA 1
ATOM 759 C C . GLY A 1 99 ? -12.562 -23.797 -9.828 1 97 99 GLY A C 1
ATOM 760 O O . GLY A 1 99 ? -12.016 -24.906 -9.75 1 97 99 GLY A O 1
ATOM 761 N N . LEU A 1 100 ? -12.164 -22.812 -9.078 1 98.06 100 LEU A N 1
ATOM 762 C CA . LEU A 1 100 ? -11.023 -22.938 -8.172 1 98.06 100 LEU A CA 1
ATOM 763 C C . LEU A 1 100 ? -11.492 -23.062 -6.723 1 98.06 100 LEU A C 1
ATOM 765 O O . LEU A 1 100 ? -12.297 -22.25 -6.254 1 98.06 100 LEU A O 1
ATOM 769 N N . SER A 1 101 ? -11 -24.078 -6.051 1 98 101 SER A N 1
ATOM 770 C CA . SER A 1 101 ? -11.258 -24.266 -4.629 1 98 101 SER A CA 1
ATOM 771 C C . SER A 1 101 ? -10.398 -23.328 -3.789 1 98 101 SER A C 1
ATOM 773 O O . SER A 1 101 ? -9.43 -22.75 -4.289 1 98 101 SER A O 1
ATOM 775 N N . PRO A 1 102 ? -10.773 -23.156 -2.533 1 98.12 102 PRO A N 1
ATOM 776 C CA . PRO A 1 102 ? -9.883 -22.406 -1.647 1 98.12 102 PRO A CA 1
ATOM 777 C C . PRO A 1 102 ? -8.453 -22.938 -1.655 1 98.12 102 PRO A C 1
ATOM 779 O O . PRO A 1 102 ? -7.5 -22.156 -1.729 1 98.12 102 PRO A O 1
ATOM 782 N N . ALA A 1 103 ? -8.289 -24.234 -1.613 1 97.81 103 ALA A N 1
ATOM 783 C CA . ALA A 1 103 ? -6.957 -24.828 -1.631 1 97.81 103 ALA A CA 1
ATOM 784 C C . ALA A 1 103 ? -6.203 -24.453 -2.902 1 97.81 103 ALA A C 1
ATOM 786 O O . ALA A 1 103 ? -5 -24.188 -2.861 1 97.81 103 ALA A O 1
ATOM 787 N N . ASP A 1 104 ? -6.895 -24.469 -4.02 1 97.69 104 ASP A N 1
ATOM 788 C CA . ASP A 1 104 ? -6.289 -24.062 -5.281 1 97.69 104 ASP A CA 1
ATOM 789 C C . ASP A 1 104 ? -5.785 -22.625 -5.215 1 97.69 104 ASP A C 1
ATOM 791 O O . ASP A 1 104 ? -4.668 -22.328 -5.648 1 97.69 104 ASP A O 1
ATOM 795 N N . LEU A 1 105 ? -6.609 -21.766 -4.727 1 98.5 105 LEU A N 1
ATOM 796 C CA . LEU A 1 105 ? -6.297 -20.344 -4.688 1 98.5 105 LEU A CA 1
ATOM 797 C C . LEU A 1 105 ? -5.094 -20.078 -3.785 1 98.5 105 LEU A C 1
ATOM 799 O O . LEU A 1 105 ? -4.211 -19.281 -4.137 1 98.5 105 LEU A O 1
ATOM 803 N N . TYR A 1 106 ? -5.043 -20.688 -2.652 1 98.5 106 TYR A N 1
ATOM 804 C CA . TYR A 1 106 ? -3.893 -20.531 -1.768 1 98.5 106 TYR A CA 1
ATOM 805 C C . TYR A 1 106 ? -2.627 -21.078 -2.424 1 98.5 106 TYR A C 1
ATOM 807 O O . TYR A 1 106 ? -1.565 -20.453 -2.344 1 98.5 106 TYR A O 1
ATOM 815 N N . ALA A 1 107 ? -2.738 -22.203 -3.057 1 97.75 107 ALA A N 1
ATOM 816 C CA . ALA A 1 107 ? -1.588 -22.812 -3.725 1 97.75 107 ALA A CA 1
ATOM 817 C C . ALA A 1 107 ? -1.079 -21.906 -4.855 1 97.75 107 ALA A C 1
ATOM 819 O O . ALA A 1 107 ? 0.13 -21.812 -5.074 1 97.75 107 ALA A O 1
ATOM 820 N N . LEU A 1 108 ? -2.006 -21.328 -5.617 1 97.94 108 LEU A N 1
ATOM 821 C CA . LEU A 1 108 ? -1.624 -20.406 -6.684 1 97.94 108 LEU A CA 1
ATOM 822 C C . LEU A 1 108 ? -0.784 -19.25 -6.133 1 97.94 108 LEU A C 1
ATOM 824 O O . LEU A 1 108 ? 0.292 -18.953 -6.656 1 97.94 108 LEU A O 1
ATOM 828 N N . TRP A 1 109 ? -1.243 -18.641 -5.109 1 98.62 109 TRP A N 1
ATOM 829 C CA . TRP A 1 109 ? -0.561 -17.469 -4.555 1 98.62 109 TRP A CA 1
ATOM 830 C C . TRP A 1 109 ? 0.762 -17.875 -3.91 1 98.62 109 TRP A C 1
ATOM 832 O O . TRP A 1 109 ? 1.801 -17.266 -4.18 1 98.62 109 TRP A O 1
ATOM 842 N N . ASP A 1 110 ? 0.71 -18.922 -3.078 1 98.31 110 ASP A N 1
ATOM 843 C CA . ASP A 1 110 ? 1.923 -19.375 -2.408 1 98.31 110 ASP A CA 1
ATOM 844 C C . ASP A 1 110 ? 2.996 -19.766 -3.42 1 98.31 110 ASP A C 1
ATOM 846 O O . ASP A 1 110 ? 4.172 -19.438 -3.246 1 98.31 110 ASP A O 1
ATOM 850 N N . GLY A 1 111 ? 2.58 -20.484 -4.402 1 97.88 111 GLY A N 1
ATOM 851 C CA . GLY A 1 111 ? 3.512 -20.891 -5.441 1 97.88 111 GLY A CA 1
ATOM 852 C C . GLY A 1 111 ? 4.109 -19.719 -6.195 1 97.88 111 GLY A C 1
ATOM 853 O O . GLY A 1 111 ? 5.309 -19.703 -6.488 1 97.88 111 GLY A O 1
ATOM 854 N N . ALA A 1 112 ? 3.289 -18.75 -6.566 1 98.56 112 ALA A N 1
ATOM 855 C CA . ALA A 1 112 ? 3.758 -17.562 -7.285 1 98.56 112 ALA A CA 1
ATOM 856 C C . ALA A 1 112 ? 4.785 -16.797 -6.461 1 98.56 112 ALA A C 1
ATOM 858 O O . A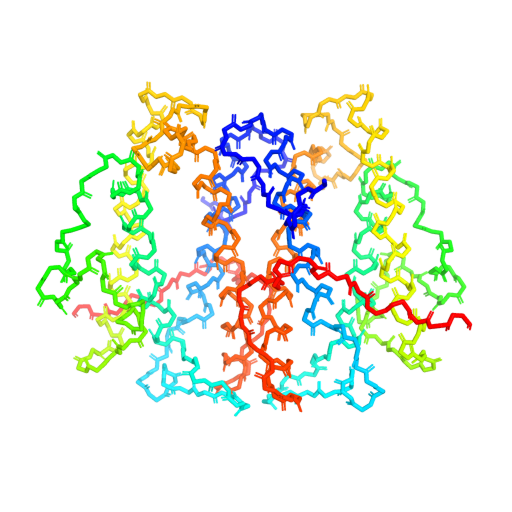LA A 1 112 ? 5.797 -16.344 -6.996 1 98.56 112 ALA A O 1
ATOM 859 N N . VAL A 1 113 ? 4.523 -16.656 -5.148 1 98.56 113 VAL A N 1
ATOM 860 C CA . VAL A 1 113 ? 5.43 -15.938 -4.258 1 98.56 113 VAL A CA 1
ATOM 861 C C . VAL A 1 113 ? 6.773 -16.656 -4.195 1 98.56 113 VAL A C 1
ATOM 863 O O . VAL A 1 113 ? 7.828 -16.031 -4.27 1 98.56 113 VAL A O 1
ATOM 866 N N . GLU A 1 114 ? 6.73 -17.969 -4.094 1 98.19 114 GLU A N 1
ATOM 867 C CA . GLU A 1 114 ? 7.965 -18.75 -4.043 1 98.19 114 GLU A CA 1
ATOM 868 C C . GLU A 1 114 ? 8.766 -18.594 -5.332 1 98.19 114 GLU A C 1
ATOM 870 O O . GLU A 1 114 ? 9.984 -18.391 -5.293 1 98.19 114 GLU A O 1
ATOM 875 N N . ARG A 1 115 ? 8.102 -18.688 -6.445 1 98.06 115 ARG A N 1
ATOM 876 C CA . ARG A 1 115 ? 8.781 -18.5 -7.727 1 98.06 115 ARG A CA 1
ATOM 877 C C . ARG A 1 115 ? 9.359 -17.094 -7.84 1 98.06 115 ARG A C 1
ATOM 879 O O . ARG A 1 115 ? 10.477 -16.906 -8.32 1 98.06 115 ARG A O 1
ATOM 886 N N . SER A 1 116 ? 8.594 -16.141 -7.414 1 98.31 116 SER A N 1
ATOM 887 C CA . SER A 1 116 ? 9.039 -14.742 -7.445 1 98.31 116 SER A CA 1
ATOM 888 C C . SER A 1 116 ? 10.289 -14.539 -6.594 1 98.31 116 SER A C 1
ATOM 890 O O . SER A 1 116 ? 11.211 -13.836 -7 1 98.31 116 SER A O 1
ATOM 892 N N . ARG A 1 117 ? 10.258 -15.133 -5.391 1 98.31 117 ARG A N 1
ATOM 893 C CA . ARG A 1 117 ? 11.422 -15.039 -4.52 1 98.31 117 ARG A CA 1
ATOM 894 C C . ARG A 1 117 ? 12.672 -15.57 -5.215 1 98.31 117 ARG A C 1
ATOM 896 O O . ARG A 1 117 ? 13.734 -14.953 -5.152 1 98.31 117 ARG A O 1
ATOM 903 N N . GLN A 1 118 ? 12.57 -16.672 -5.875 1 98.06 118 GLN A N 1
ATOM 904 C CA . GLN A 1 118 ? 13.703 -17.297 -6.562 1 98.06 118 GLN A CA 1
ATOM 905 C C . GLN A 1 118 ? 14.18 -16.422 -7.719 1 98.06 118 GLN A C 1
ATOM 907 O O . GLN A 1 118 ? 15.383 -16.203 -7.879 1 98.06 118 GLN A O 1
ATOM 912 N N . ARG A 1 119 ? 13.273 -15.93 -8.477 1 97.81 119 ARG A N 1
ATOM 913 C CA . ARG A 1 119 ? 13.617 -15.102 -9.633 1 97.81 119 ARG A CA 1
ATOM 914 C C . ARG A 1 119 ? 14.273 -13.797 -9.188 1 97.81 119 ARG A C 1
ATOM 916 O O . ARG A 1 119 ? 15.234 -13.336 -9.812 1 97.81 119 ARG A O 1
ATOM 923 N N . LEU A 1 120 ? 13.734 -13.219 -8.141 1 98.12 120 LEU A N 1
ATOM 924 C CA . LEU A 1 120 ? 14.305 -11.984 -7.613 1 98.12 120 LEU A CA 1
ATOM 925 C C . LEU A 1 120 ? 15.719 -12.227 -7.094 1 98.12 120 LEU A C 1
ATOM 927 O O . LEU A 1 120 ? 16.625 -11.422 -7.352 1 98.12 120 LEU A O 1
ATOM 931 N N . ALA A 1 121 ? 15.898 -13.305 -6.379 1 97.94 121 ALA A N 1
ATOM 932 C CA . ALA A 1 121 ? 17.234 -13.633 -5.871 1 97.94 121 ALA A CA 1
ATOM 933 C C . ALA A 1 121 ? 18.234 -13.773 -7.012 1 97.94 121 ALA A C 1
ATOM 935 O O . ALA A 1 121 ? 19.344 -13.242 -6.938 1 97.94 121 ALA A O 1
ATOM 936 N N . THR A 1 122 ? 17.828 -14.461 -8.023 1 97.75 122 THR A N 1
ATOM 937 C CA . THR A 1 122 ? 18.672 -14.648 -9.195 1 97.75 122 THR A CA 1
ATOM 938 C C . THR A 1 122 ? 19.016 -13.305 -9.844 1 97.75 122 THR A C 1
ATOM 940 O O . THR A 1 122 ? 20.156 -13.055 -10.211 1 97.75 122 THR A O 1
ATOM 943 N N . ALA A 1 123 ? 18.031 -12.469 -9.984 1 97.44 123 ALA A N 1
ATOM 944 C CA . ALA A 1 123 ? 18.234 -11.148 -10.578 1 97.44 123 ALA A CA 1
ATOM 945 C C . ALA A 1 123 ? 19.219 -10.32 -9.758 1 97.44 123 ALA A C 1
ATOM 947 O O . ALA A 1 123 ? 20.094 -9.641 -10.312 1 97.44 123 ALA A O 1
ATOM 948 N N . LEU A 1 124 ? 19.078 -10.406 -8.438 1 97.25 124 LEU A N 1
ATOM 949 C CA . LEU A 1 124 ? 19.906 -9.609 -7.543 1 97.25 124 LEU A CA 1
ATOM 950 C C . LEU A 1 124 ? 21.344 -10.109 -7.543 1 97.25 124 LEU A C 1
ATOM 952 O O . LEU A 1 124 ? 22.281 -9.344 -7.305 1 97.25 124 LEU A O 1
ATOM 956 N N . GLU A 1 125 ? 21.5 -11.391 -7.809 1 96.44 125 GLU A N 1
ATOM 957 C CA . GLU A 1 125 ? 22.844 -11.953 -7.961 1 96.44 125 GLU A CA 1
ATOM 958 C C . GLU A 1 125 ? 23.531 -11.422 -9.219 1 96.44 125 GLU A C 1
ATOM 960 O O . GLU A 1 125 ? 24.734 -11.211 -9.234 1 96.44 125 GLU A O 1
ATOM 965 N N . LYS A 1 126 ? 22.75 -11.242 -10.227 1 94.5 126 LYS A N 1
ATOM 966 C CA . LYS A 1 126 ? 23.281 -10.812 -11.516 1 94.5 126 LYS A CA 1
ATOM 967 C C . LYS A 1 126 ? 23.562 -9.312 -11.516 1 94.5 126 LYS A C 1
ATOM 969 O O . LYS A 1 126 ? 24.484 -8.852 -12.203 1 94.5 126 LYS A O 1
ATOM 974 N N . GLY A 1 127 ? 22.703 -8.586 -10.805 1 91.88 127 GLY A N 1
ATOM 975 C CA . GLY A 1 127 ? 22.797 -7.133 -10.773 1 91.88 127 GLY A CA 1
ATOM 976 C C . GLY A 1 127 ? 22.047 -6.512 -9.617 1 91.88 127 GLY A C 1
ATOM 977 O O . GLY A 1 127 ? 21.25 -7.184 -8.953 1 91.88 127 GLY A O 1
ATOM 978 N N . GLY A 1 128 ? 22.281 -5.297 -9.328 1 93.62 128 GLY A N 1
ATOM 979 C CA . GLY A 1 128 ? 21.578 -4.578 -8.281 1 93.62 128 GLY A CA 1
ATOM 980 C C . GLY A 1 128 ? 20.234 -4.043 -8.742 1 93.62 128 GLY A C 1
ATOM 981 O O . GLY A 1 128 ? 19.734 -4.418 -9.805 1 93.62 128 GLY A O 1
ATOM 982 N N . LEU A 1 129 ? 19.625 -3.283 -7.969 1 97.19 129 LEU A N 1
ATOM 983 C CA . LEU A 1 129 ? 18.297 -2.752 -8.203 1 97.19 129 LEU A CA 1
ATOM 984 C C . LEU A 1 129 ? 18.281 -1.79 -9.383 1 97.19 129 LEU A C 1
ATOM 986 O O . LEU A 1 129 ? 17.234 -1.489 -9.945 1 97.19 129 LEU A O 1
ATOM 990 N N . GLU A 1 130 ? 19.422 -1.356 -9.781 1 96 130 GLU A N 1
ATOM 991 C CA . GLU A 1 130 ? 19.547 -0.395 -10.867 1 96 130 GLU A CA 1
ATOM 992 C C . GLU A 1 130 ? 19.531 -1.095 -12.227 1 96 130 GLU A C 1
ATOM 994 O O . GLU A 1 130 ? 19.406 -0.447 -13.266 1 96 130 GLU A O 1
ATOM 999 N N . GLN A 1 131 ? 19.688 -2.393 -12.25 1 95.88 131 GLN A N 1
ATOM 1000 C CA . GLN A 1 131 ? 19.75 -3.1 -13.523 1 95.88 131 GLN A CA 1
ATOM 1001 C C . GLN A 1 131 ? 18.5 -2.861 -14.359 1 95.88 131 GLN A C 1
ATOM 1003 O O . GLN A 1 131 ? 17.406 -2.76 -13.812 1 95.88 131 GLN A O 1
ATOM 1008 N N . GLU A 1 132 ? 18.641 -2.809 -15.617 1 94.19 132 GLU A N 1
ATOM 1009 C CA . GLU A 1 132 ? 17.516 -2.686 -16.531 1 94.19 132 GLU A CA 1
ATOM 1010 C C . GLU A 1 132 ? 16.734 -3.998 -16.625 1 94.19 132 GLU A C 1
ATOM 1012 O O . GLU A 1 132 ? 17.344 -5.074 -16.672 1 94.19 132 GLU A O 1
ATOM 1017 N N . VAL A 1 133 ? 15.422 -3.867 -16.734 1 94.88 133 VAL A N 1
ATOM 1018 C CA . VAL A 1 133 ? 14.602 -5.059 -16.922 1 94.88 133 VAL A CA 1
ATOM 1019 C C . VAL A 1 133 ? 14.078 -5.094 -18.359 1 94.88 133 VAL A C 1
ATOM 1021 O O . VAL A 1 133 ? 14.359 -4.191 -19.156 1 94.88 133 VAL A O 1
ATOM 1024 N N . TRP A 1 134 ? 13.445 -6.102 -18.688 1 92.62 134 TRP A N 1
ATOM 1025 C CA . TRP A 1 134 ? 13.008 -6.348 -20.062 1 92.62 134 TRP A CA 1
ATOM 1026 C C . TRP A 1 134 ? 11.938 -5.344 -20.484 1 92.62 134 TRP A C 1
ATOM 1028 O O . TRP A 1 134 ? 11.977 -4.82 -21.594 1 92.62 134 TRP A O 1
ATOM 1038 N N . LEU A 1 135 ? 10.953 -5.105 -19.625 1 88.25 135 LEU A N 1
ATOM 1039 C CA . LEU A 1 135 ? 9.859 -4.191 -19.953 1 88.25 135 LEU A CA 1
ATOM 1040 C C . LEU A 1 135 ? 10.398 -2.811 -20.312 1 88.25 135 LEU A C 1
ATOM 1042 O O . LEU A 1 135 ? 11.25 -2.268 -19.609 1 88.25 135 LEU A O 1
ATOM 1046 N N . SER A 1 136 ? 9.891 -2.367 -21.406 1 83.56 136 SER A N 1
ATOM 1047 C CA . SER A 1 136 ? 10.328 -1.072 -21.922 1 83.56 136 SER A CA 1
ATOM 1048 C C . SER A 1 136 ? 9.141 -0.168 -22.234 1 83.56 136 SER A C 1
ATOM 1050 O O . SER A 1 136 ? 8.031 -0.65 -22.453 1 83.56 136 SER A O 1
ATOM 1052 N N . TRP A 1 137 ? 9.383 1.031 -22.078 1 75.19 137 TRP A N 1
ATOM 1053 C CA . TRP A 1 137 ? 8.414 2.043 -22.5 1 75.19 137 TRP A CA 1
ATOM 1054 C C . TRP A 1 137 ? 8.445 2.246 -24 1 75.19 137 TRP A C 1
ATOM 1056 O O . TRP A 1 137 ? 9.391 1.826 -24.672 1 75.19 137 TRP A O 1
ATOM 1066 N N . PRO A 1 138 ? 7.445 2.906 -24.5 1 73.19 138 PRO A N 1
ATOM 1067 C CA . PRO A 1 138 ? 7.387 3.127 -25.953 1 73.19 138 PRO A CA 1
ATOM 1068 C C . PRO A 1 138 ? 8.602 3.879 -26.484 1 73.19 138 PRO A C 1
ATOM 1070 O O . PRO A 1 138 ? 8.984 3.699 -27.641 1 73.19 138 PRO A O 1
ATOM 1073 N N . ASP A 1 139 ? 9.164 4.656 -25.734 1 77.12 139 ASP A N 1
ATOM 1074 C CA . ASP A 1 139 ? 10.32 5.43 -26.188 1 77.12 139 ASP A CA 1
ATOM 1075 C C . ASP A 1 139 ? 11.594 4.59 -26.125 1 77.12 139 ASP A C 1
ATOM 1077 O O . ASP A 1 139 ? 12.68 5.082 -26.438 1 77.12 139 ASP A O 1
ATOM 1081 N N . GLY A 1 140 ? 11.438 3.371 -25.672 1 82.31 140 GLY A N 1
ATOM 1082 C CA . GLY A 1 140 ? 12.562 2.451 -25.672 1 82.31 140 GLY A CA 1
ATOM 1083 C C . GLY A 1 140 ? 13.25 2.355 -24.312 1 82.31 140 GLY A C 1
ATOM 1084 O O . GLY A 1 140 ? 14.109 1.49 -24.109 1 82.31 140 GLY A O 1
ATOM 1085 N N . GLN A 1 141 ? 12.844 3.26 -23.453 1 86.69 141 GLN A N 1
ATOM 1086 C CA . GLN A 1 141 ? 13.469 3.234 -22.141 1 86.69 141 GLN A CA 1
ATOM 1087 C C . GLN A 1 141 ? 12.961 2.059 -21.312 1 86.69 141 GLN A C 1
ATOM 1089 O O . GLN A 1 141 ? 11.766 1.757 -21.328 1 86.69 141 GLN A O 1
ATOM 1094 N N . HIS A 1 142 ? 13.961 1.421 -20.703 1 91.94 142 HIS A N 1
ATOM 1095 C CA . HIS A 1 142 ? 13.617 0.283 -19.844 1 91.94 142 HIS A CA 1
ATOM 1096 C C . HIS A 1 142 ? 13.414 0.716 -18.406 1 91.94 142 HIS A C 1
ATOM 1098 O O . HIS A 1 142 ? 14.047 1.665 -17.938 1 91.94 142 HIS A O 1
ATOM 1104 N N . LEU A 1 143 ? 12.547 -0.05 -17.797 1 94.19 143 LEU A N 1
ATOM 1105 C CA . LEU A 1 143 ? 12.469 0.091 -16.344 1 94.19 143 LEU A CA 1
ATOM 1106 C C . LEU A 1 143 ? 13.68 -0.543 -15.664 1 94.19 143 LEU A C 1
ATOM 1108 O O . LEU A 1 143 ? 14.375 -1.358 -16.266 1 94.19 143 LEU A O 1
ATOM 1112 N N . ASN A 1 144 ? 13.969 -0.114 -14.5 1 95.81 144 ASN A N 1
ATOM 1113 C CA . ASN A 1 144 ? 14.945 -0.869 -13.719 1 95.81 144 ASN A CA 1
ATOM 1114 C C . ASN A 1 144 ? 14.266 -1.733 -12.664 1 95.81 144 ASN A C 1
ATOM 1116 O O . ASN A 1 144 ? 13.055 -1.644 -12.469 1 95.81 144 ASN A O 1
ATOM 1120 N N . LEU A 1 145 ? 14.938 -2.654 -12.102 1 97.44 145 LEU A N 1
ATOM 1121 C CA . LEU A 1 145 ? 14.406 -3.615 -11.141 1 97.44 145 LEU A CA 1
ATOM 1122 C C . LEU A 1 145 ? 13.805 -2.904 -9.938 1 97.44 145 LEU A C 1
ATOM 1124 O O . LEU A 1 145 ? 12.797 -3.352 -9.383 1 97.44 145 LEU A O 1
ATOM 1128 N N . ARG A 1 146 ? 14.383 -1.761 -9.523 1 97.38 146 ARG A N 1
ATOM 1129 C CA . ARG A 1 146 ? 13.867 -0.94 -8.438 1 97.38 146 ARG A CA 1
ATOM 1130 C C . ARG A 1 146 ? 12.422 -0.526 -8.695 1 97.38 146 ARG A C 1
ATOM 1132 O O . ARG A 1 146 ? 11.57 -0.639 -7.816 1 97.38 146 ARG A O 1
ATOM 1139 N N . ARG A 1 147 ? 12.188 -0.131 -9.875 1 96.31 147 ARG A N 1
ATOM 1140 C CA . ARG A 1 147 ? 10.852 0.304 -10.273 1 96.31 147 ARG A CA 1
ATOM 1141 C C . ARG A 1 147 ? 9.852 -0.849 -10.203 1 96.31 147 ARG A C 1
ATOM 1143 O O . ARG A 1 147 ? 8.727 -0.676 -9.734 1 96.31 147 ARG A O 1
ATOM 1150 N N . LEU A 1 148 ? 10.234 -1.962 -10.656 1 96.38 148 LEU A N 1
ATOM 1151 C CA . LEU A 1 148 ? 9.367 -3.133 -10.617 1 96.38 148 LEU A CA 1
ATOM 1152 C C . LEU A 1 148 ? 8.977 -3.469 -9.18 1 96.38 148 LEU A C 1
ATOM 1154 O O . LEU A 1 148 ? 7.805 -3.742 -8.898 1 96.38 148 LEU A O 1
ATOM 1158 N N . LEU A 1 149 ? 9.961 -3.424 -8.297 1 97.88 149 LEU A N 1
ATOM 1159 C CA . LEU A 1 149 ? 9.695 -3.771 -6.902 1 97.88 149 LEU A CA 1
ATOM 1160 C C . LEU A 1 149 ? 8.82 -2.717 -6.234 1 97.88 149 LEU A C 1
ATOM 1162 O O . LEU A 1 149 ? 7.902 -3.051 -5.48 1 97.88 149 LEU A O 1
ATOM 1166 N N . CYS A 1 150 ? 9.07 -1.463 -6.531 1 97.62 150 CYS A N 1
ATOM 1167 C CA . CYS A 1 150 ? 8.242 -0.394 -5.988 1 97.62 150 CYS A CA 1
ATOM 1168 C C . CYS A 1 150 ? 6.793 -0.542 -6.449 1 97.62 150 CYS A C 1
ATOM 1170 O O . CYS A 1 150 ? 5.867 -0.373 -5.652 1 97.62 150 CYS A O 1
ATOM 1172 N N . ASP A 1 151 ? 6.617 -0.911 -7.711 1 97.12 151 ASP A N 1
ATOM 1173 C CA . ASP A 1 151 ? 5.273 -1.102 -8.25 1 97.12 151 ASP A CA 1
ATOM 1174 C C . ASP A 1 151 ? 4.562 -2.258 -7.547 1 97.12 151 ASP A C 1
ATOM 1176 O O . ASP A 1 151 ? 3.365 -2.176 -7.266 1 97.12 151 ASP A O 1
ATOM 1180 N N . LEU A 1 152 ? 5.316 -3.273 -7.316 1 98.31 152 LEU A N 1
ATOM 1181 C CA . LEU A 1 152 ? 4.707 -4.434 -6.672 1 98.31 152 LEU A CA 1
ATOM 1182 C C . LEU A 1 152 ? 4.355 -4.129 -5.219 1 98.31 152 LEU A C 1
ATOM 1184 O O . LEU A 1 152 ? 3.328 -4.586 -4.715 1 98.31 152 LEU A O 1
ATOM 1188 N N . ILE A 1 153 ? 5.184 -3.381 -4.508 1 98.56 153 ILE A N 1
ATOM 1189 C CA . ILE A 1 153 ? 4.91 -2.953 -3.141 1 98.56 153 ILE A CA 1
ATOM 1190 C C . ILE A 1 153 ? 3.627 -2.125 -3.105 1 98.56 153 ILE A C 1
ATOM 1192 O O . ILE A 1 153 ? 2.766 -2.338 -2.248 1 98.56 153 ILE A O 1
ATOM 1196 N N . GLU A 1 154 ? 3.504 -1.205 -4.043 1 98.31 154 GLU A N 1
ATOM 1197 C CA . GLU A 1 154 ? 2.289 -0.403 -4.145 1 98.31 154 GLU A CA 1
ATOM 1198 C C . GLU A 1 154 ? 1.07 -1.28 -4.418 1 98.31 154 GLU A C 1
ATOM 1200 O O . GLU A 1 154 ? 0.02 -1.104 -3.795 1 98.31 154 GLU A O 1
ATOM 1205 N N . GLU A 1 155 ? 1.222 -2.201 -5.348 1 98.31 155 GLU A N 1
ATOM 1206 C CA . GLU A 1 155 ? 0.148 -3.123 -5.707 1 98.31 155 GLU A CA 1
ATOM 1207 C C . GLU A 1 155 ? -0.313 -3.928 -4.496 1 98.31 155 GLU A C 1
ATOM 1209 O O . GLU A 1 155 ? -1.51 -3.994 -4.203 1 98.31 155 GLU A O 1
ATOM 1214 N N . TYR A 1 156 ? 0.616 -4.488 -3.777 1 98.88 156 TYR A N 1
ATOM 1215 C CA . TYR A 1 156 ? 0.292 -5.266 -2.586 1 98.88 156 TYR A CA 1
ATOM 1216 C C . TYR A 1 156 ? -0.351 -4.387 -1.521 1 98.88 156 TYR A C 1
ATOM 1218 O O . TYR A 1 156 ? -1.322 -4.789 -0.876 1 98.88 156 TYR A O 1
ATOM 1226 N N . GLY A 1 157 ? 0.247 -3.197 -1.298 1 98.62 157 GLY A N 1
ATOM 1227 C CA . GLY A 1 157 ? -0.333 -2.307 -0.304 1 98.62 157 GLY A CA 1
ATOM 1228 C C . GLY A 1 157 ? -1.805 -2.027 -0.541 1 98.62 157 GLY A C 1
ATOM 1229 O O . GLY A 1 157 ? -2.627 -2.191 0.363 1 98.62 157 GLY A O 1
ATOM 1230 N N . ARG A 1 158 ? -2.086 -1.651 -1.734 1 98.69 158 ARG A N 1
ATOM 1231 C CA . ARG A 1 158 ? -3.453 -1.284 -2.092 1 98.69 158 ARG A CA 1
ATOM 1232 C C . ARG A 1 158 ? -4.391 -2.479 -1.961 1 98.69 158 ARG A C 1
ATOM 1234 O O . ARG A 1 158 ? -5.453 -2.375 -1.342 1 98.69 158 ARG A O 1
ATOM 1241 N N . HIS A 1 159 ? -4.059 -3.625 -2.453 1 98.88 159 HIS A N 1
ATOM 1242 C CA . HIS A 1 159 ? -4.926 -4.801 -2.424 1 98.88 159 HIS A CA 1
ATOM 1243 C C . HIS A 1 159 ? -5.023 -5.379 -1.017 1 98.88 159 HIS A C 1
ATOM 1245 O O . HIS A 1 159 ? -6.039 -5.973 -0.655 1 98.88 159 HIS A O 1
ATOM 1251 N N . THR A 1 160 ? -3.963 -5.191 -0.202 1 98.88 160 THR A N 1
ATOM 1252 C CA . THR A 1 160 ? -4.078 -5.547 1.207 1 98.88 160 THR A CA 1
ATOM 1253 C C . THR A 1 160 ? -5.117 -4.676 1.903 1 98.88 160 THR A C 1
ATOM 1255 O O . THR A 1 160 ? -5.883 -5.16 2.74 1 98.88 160 THR A O 1
ATOM 1258 N N . GLY A 1 161 ? -5.176 -3.404 1.568 1 98.81 161 GLY A N 1
ATOM 1259 C CA . GLY A 1 161 ? -6.227 -2.537 2.076 1 98.81 161 GLY A CA 1
ATOM 1260 C C . GLY A 1 161 ? -7.621 -3.008 1.708 1 98.81 161 GLY A C 1
ATOM 1261 O O . GLY A 1 161 ? -8.523 -3.002 2.545 1 98.81 161 GLY A O 1
ATOM 1262 N N . HIS A 1 162 ? -7.809 -3.412 0.457 1 98.88 162 HIS A N 1
ATOM 1263 C CA . HIS A 1 162 ? -9.078 -4 0.045 1 98.88 162 HIS A CA 1
ATOM 1264 C C . HIS A 1 162 ? -9.422 -5.219 0.893 1 98.88 162 HIS A C 1
ATOM 1266 O O . HIS A 1 162 ? -10.547 -5.348 1.381 1 98.88 162 HIS A O 1
ATOM 1272 N N . THR A 1 163 ? -8.438 -6.059 1.052 1 98.88 163 THR A N 1
ATOM 1273 C CA . THR A 1 163 ? -8.609 -7.324 1.756 1 98.88 163 THR A CA 1
ATOM 1274 C C . THR A 1 163 ? -8.992 -7.086 3.213 1 98.88 163 THR A C 1
ATOM 1276 O O . THR A 1 163 ? -9.789 -7.832 3.781 1 98.88 163 THR A O 1
ATOM 1279 N N . ASP A 1 164 ? -8.461 -6.035 3.799 1 98.88 164 ASP A N 1
ATOM 1280 C CA . ASP A 1 164 ? -8.781 -5.691 5.18 1 98.88 164 ASP A CA 1
ATOM 1281 C C . ASP A 1 164 ? -10.289 -5.543 5.367 1 98.88 164 ASP A C 1
ATOM 1283 O O . ASP A 1 164 ? -10.867 -6.148 6.27 1 98.88 164 ASP A O 1
ATOM 1287 N N . LEU A 1 165 ? -10.891 -4.797 4.52 1 98.81 165 LEU A N 1
ATOM 1288 C CA . LEU A 1 165 ? -12.297 -4.473 4.715 1 98.81 165 LEU A CA 1
ATOM 1289 C C . LEU A 1 165 ? -13.18 -5.68 4.406 1 98.81 165 LEU A C 1
ATOM 1291 O O . LEU A 1 165 ? -14.164 -5.93 5.109 1 98.81 165 LEU A O 1
ATOM 1295 N N . ILE A 1 166 ? -12.828 -6.383 3.391 1 98.94 166 ILE A N 1
ATOM 1296 C CA . ILE A 1 166 ? -13.617 -7.562 3.037 1 98.94 166 ILE A CA 1
ATOM 1297 C C . ILE A 1 166 ? -13.492 -8.617 4.137 1 98.94 166 ILE A C 1
ATOM 1299 O O . ILE A 1 166 ? -14.492 -9.211 4.547 1 98.94 166 ILE A O 1
ATOM 1303 N N . ARG A 1 167 ? -12.281 -8.82 4.645 1 98.88 167 ARG A N 1
ATOM 1304 C CA . ARG A 1 167 ? -12.055 -9.812 5.691 1 98.88 167 ARG A CA 1
ATOM 1305 C C . ARG A 1 167 ? -12.828 -9.461 6.957 1 98.88 167 ARG A C 1
ATOM 1307 O O . ARG A 1 167 ? -13.43 -10.328 7.582 1 98.88 167 ARG A O 1
ATOM 1314 N N . GLU A 1 168 ? -12.734 -8.219 7.309 1 98.88 168 GLU A N 1
ATOM 1315 C CA . GLU A 1 168 ? -13.508 -7.77 8.461 1 98.88 168 GLU A CA 1
ATOM 1316 C C . GLU A 1 168 ? -14.992 -8.086 8.289 1 98.88 168 GLU A C 1
ATOM 1318 O O . GLU A 1 168 ? -15.656 -8.5 9.242 1 98.88 168 GLU A O 1
ATOM 1323 N N . ALA A 1 169 ? -15.508 -7.895 7.105 1 98.62 169 ALA A N 1
ATOM 1324 C CA . ALA A 1 169 ? -16.922 -8.164 6.816 1 98.62 169 ALA A CA 1
ATOM 1325 C C . ALA A 1 169 ? -17.234 -9.648 6.941 1 98.62 169 ALA A C 1
ATOM 1327 O O . ALA A 1 169 ? -18.328 -10.031 7.34 1 98.62 169 ALA A O 1
ATOM 1328 N N . VAL A 1 170 ? -16.328 -10.484 6.562 1 98.56 170 VAL A N 1
ATOM 1329 C CA . VAL A 1 170 ? -16.531 -11.93 6.566 1 98.56 170 VAL A CA 1
ATOM 1330 C C . VAL A 1 170 ? -16.688 -12.43 8 1 98.56 170 VAL A C 1
ATOM 1332 O O . VAL A 1 170 ? -17.641 -13.125 8.328 1 98.56 170 VAL A O 1
ATOM 1335 N N . ASP A 1 171 ? -15.75 -11.992 8.93 1 98.25 171 ASP A N 1
ATOM 1336 C CA . ASP A 1 171 ? -15.812 -12.625 10.242 1 98.25 171 ASP A CA 1
ATOM 1337 C C . ASP A 1 171 ? -15.219 -11.711 11.312 1 98.25 171 ASP A C 1
ATOM 1339 O O . ASP A 1 171 ? -15.016 -12.133 12.453 1 98.25 171 ASP A O 1
ATOM 1343 N N . GLY A 1 172 ? -14.812 -10.508 10.953 1 98.12 172 GLY A N 1
ATOM 1344 C CA . GLY A 1 172 ? -14.438 -9.516 11.945 1 98.12 172 GLY A CA 1
ATOM 1345 C C . GLY A 1 172 ? -12.938 -9.414 12.148 1 98.12 172 GLY A C 1
ATOM 1346 O O . GLY A 1 172 ? -12.469 -8.609 12.953 1 98.12 172 GLY A O 1
ATOM 1347 N N . ARG A 1 173 ? -12.109 -10.195 11.367 1 97.62 173 ARG A N 1
ATOM 1348 C CA . ARG A 1 173 ? -10.664 -10.125 11.562 1 97.62 173 ARG A CA 1
ATOM 1349 C C . ARG A 1 173 ? -10.125 -8.75 11.164 1 97.62 173 ARG A C 1
ATOM 1351 O O . ARG A 1 173 ? -10.312 -8.305 10.031 1 97.62 173 ARG A O 1
ATOM 1358 N N . VAL A 1 174 ? -9.438 -8.062 12.078 1 97.19 174 VAL A N 1
ATOM 1359 C CA . VAL A 1 174 ? -8.797 -6.777 11.867 1 97.19 174 VAL A CA 1
ATOM 1360 C C . VAL A 1 174 ? -7.344 -6.84 12.336 1 97.19 174 VAL A C 1
ATOM 1362 O O . VAL A 1 174 ? -6.895 -7.867 12.844 1 97.19 174 VAL A O 1
ATOM 1365 N N . GLY A 1 175 ? -6.648 -5.746 12.172 1 94.44 175 GLY A N 1
ATOM 1366 C CA . GLY A 1 175 ? -5.27 -5.668 12.633 1 94.44 175 GLY A CA 1
ATOM 1367 C C . GLY A 1 175 ? -4.301 -5.254 11.531 1 94.44 175 GLY A C 1
ATOM 1368 O O . GLY A 1 175 ? -4.594 -5.418 10.352 1 94.44 175 GL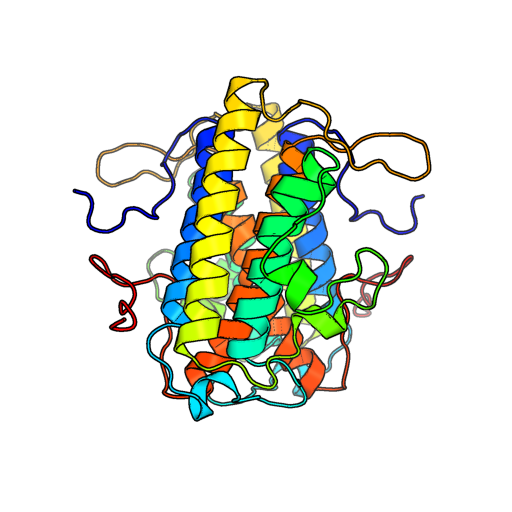Y A O 1
ATOM 1369 N N . GLU A 1 176 ? -3.203 -4.875 11.961 1 93.25 176 GLU A N 1
ATOM 1370 C CA . GLU A 1 176 ? -2.201 -4.344 11.047 1 93.25 176 GLU A CA 1
ATOM 1371 C C . GLU A 1 176 ? -1.34 -5.457 10.461 1 93.25 176 GLU A C 1
ATOM 1373 O O . GLU A 1 176 ? -1.156 -5.535 9.242 1 93.25 176 GLU A O 1
ATOM 1378 N N . ASP A 1 177 ? -0.826 -6.297 11.281 1 95.19 177 ASP A N 1
ATOM 1379 C CA . ASP A 1 177 ? 0.068 -7.391 10.922 1 95.19 177 ASP A CA 1
ATOM 1380 C C . ASP A 1 177 ? -0.413 -8.719 11.508 1 95.19 177 ASP A C 1
ATOM 1382 O O . ASP A 1 177 ? -1.222 -8.727 12.438 1 95.19 177 ASP A O 1
ATOM 1386 N N . PRO A 1 178 ? 0.09 -9.812 10.945 1 96.75 178 PRO A N 1
ATOM 1387 C CA . PRO A 1 178 ? -0.196 -11.07 11.633 1 96.75 178 PRO A CA 1
ATOM 1388 C C . PRO A 1 178 ? 0.335 -11.102 13.062 1 96.75 178 PRO A C 1
ATOM 1390 O O . PRO A 1 178 ? 1.339 -10.453 13.367 1 96.75 178 PRO A O 1
ATOM 1393 N N . PRO A 1 179 ? -0.336 -11.797 13.938 1 96.31 179 PRO A N 1
ATOM 1394 C CA . PRO A 1 179 ? 0.234 -11.953 15.281 1 96.31 179 PRO A CA 1
ATOM 1395 C C . PRO A 1 179 ? 1.551 -12.727 15.273 1 96.31 179 PRO A C 1
ATOM 1397 O O . PRO A 1 179 ? 1.778 -13.562 14.398 1 96.31 179 PRO A O 1
ATOM 1400 N N . PRO A 1 180 ? 2.422 -12.43 16.234 1 95.56 180 PRO A N 1
ATOM 1401 C CA . PRO A 1 180 ? 3.686 -13.164 16.328 1 95.56 180 PRO A CA 1
ATOM 1402 C C . PRO A 1 180 ? 3.49 -14.68 16.297 1 95.56 180 PRO A C 1
ATOM 1404 O O . PRO A 1 180 ? 2.586 -15.203 16.953 1 95.56 180 PRO A O 1
ATOM 1407 N N . GLY A 1 181 ? 4.246 -15.352 15.508 1 95.12 181 GLY A N 1
ATOM 1408 C CA . GLY A 1 181 ? 4.211 -16.812 15.438 1 95.12 181 GLY A CA 1
ATOM 1409 C C . GLY A 1 181 ? 3.215 -17.328 14.422 1 95.12 181 GLY A C 1
ATOM 1410 O O . GLY A 1 181 ? 3.129 -18.531 14.188 1 95.12 181 GLY A O 1
ATOM 1411 N N . TRP A 1 182 ? 2.549 -16.406 13.781 1 96.44 182 TRP A N 1
ATOM 1412 C CA . TRP A 1 182 ? 1.551 -16.828 12.797 1 96.44 182 TRP A CA 1
ATOM 1413 C C . TRP A 1 182 ? 2.201 -17.609 11.656 1 96.44 182 TRP A C 1
ATOM 1415 O O . TRP A 1 182 ? 3.273 -17.234 11.18 1 96.44 182 TRP A O 1
ATOM 1425 N N . ARG A 1 183 ? 1.457 -18.656 11.203 1 94.69 183 ARG A N 1
ATOM 1426 C CA . ARG A 1 183 ? 1.739 -19.406 9.984 1 94.69 183 ARG A CA 1
ATOM 1427 C C . ARG A 1 183 ? 0.462 -19.672 9.195 1 94.69 183 ARG A C 1
ATOM 1429 O O . ARG A 1 183 ? -0.593 -19.938 9.773 1 94.69 183 ARG A O 1
ATOM 1436 N N . PRO A 1 184 ? 0.56 -19.578 7.918 1 94.88 184 PRO A N 1
ATOM 1437 C CA . PRO A 1 184 ? -0.646 -19.859 7.137 1 94.88 184 PRO A CA 1
ATOM 1438 C C . PRO A 1 184 ? -1.165 -21.281 7.344 1 94.88 184 PRO A C 1
ATOM 1440 O O . PRO A 1 184 ? -0.377 -22.203 7.574 1 94.88 184 PRO A O 1
ATOM 1443 N N . VAL A 1 185 ? -2.457 -21.375 7.336 1 86.44 185 VAL A N 1
ATOM 1444 C CA . VAL A 1 185 ? -3.047 -22.703 7.414 1 86.44 185 VAL A CA 1
ATOM 1445 C C . VAL A 1 185 ? -2.701 -23.5 6.156 1 86.44 185 VAL A C 1
ATOM 1447 O O . VAL A 1 185 ? -2.883 -23.016 5.039 1 86.44 185 VAL A O 1
ATOM 1450 N N . THR A 1 186 ? -1.79 -24.438 6.363 1 66.44 186 THR A N 1
ATOM 1451 C CA . THR A 1 186 ? -1.398 -25.328 5.273 1 66.44 186 THR A CA 1
ATOM 1452 C C . THR A 1 186 ? -2.586 -26.172 4.805 1 66.44 186 THR A C 1
ATOM 1454 O O . THR A 1 186 ? -3.355 -26.672 5.621 1 66.44 186 THR A O 1
ATOM 1457 N N . THR A 1 187 ? -3.283 -25.766 3.629 1 52.62 187 THR A N 1
ATOM 1458 C CA . THR A 1 187 ? -4.305 -26.688 3.164 1 52.62 187 THR A CA 1
ATOM 1459 C C . THR A 1 187 ? -3.77 -28.125 3.16 1 52.62 187 THR A C 1
ATOM 1461 O O . THR A 1 187 ? -2.684 -28.391 2.637 1 52.62 187 THR A O 1
ATOM 1464 N N . PRO A 1 188 ? -4.371 -28.922 4.113 1 46.28 188 PRO A N 1
ATOM 1465 C CA . PRO A 1 188 ? -3.982 -30.328 3.984 1 46.28 188 PRO A CA 1
ATOM 1466 C C . PRO A 1 188 ? -3.953 -30.812 2.533 1 46.28 188 PRO A C 1
ATOM 1468 O O . PRO A 1 188 ? -4.801 -30.406 1.731 1 46.28 188 PRO A O 1
ATOM 1471 N N . GLY A 1 189 ? -2.76 -31 1.975 1 35.56 189 GLY A N 1
ATOM 1472 C CA . GLY A 1 189 ? -2.811 -31.875 0.815 1 35.56 189 GLY A CA 1
ATOM 1473 C C . GLY A 1 189 ? -3.719 -33.094 1.011 1 35.56 189 GLY A C 1
ATOM 1474 O O . GLY A 1 189 ? -4.012 -33.469 2.145 1 35.56 189 GLY A O 1
ATOM 1475 N N . MET B 1 1 ? 4.18 21.016 -19.062 1 57.94 1 MET B N 1
ATOM 1476 C CA . MET B 1 1 ? 3.998 20.359 -17.766 1 57.94 1 MET B CA 1
ATOM 1477 C C . MET B 1 1 ? 3.352 18.984 -17.938 1 57.94 1 MET B C 1
ATOM 1479 O O . MET B 1 1 ? 2.441 18.812 -18.75 1 57.94 1 MET B O 1
ATOM 1483 N N . THR B 1 2 ? 3.992 17.859 -17.453 1 80.31 2 THR B N 1
ATOM 1484 C CA . THR B 1 2 ? 3.438 16.516 -17.656 1 80.31 2 THR B 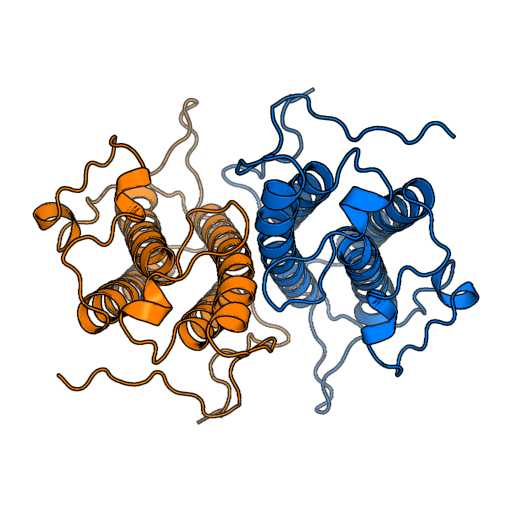CA 1
ATOM 1485 C C . THR B 1 2 ? 2.029 16.422 -17.078 1 80.31 2 THR B C 1
ATOM 1487 O O . THR B 1 2 ? 1.714 17.078 -16.078 1 80.31 2 THR B O 1
ATOM 1490 N N . ASP B 1 3 ? 1.117 15.844 -17.766 1 91.5 3 ASP B N 1
ATOM 1491 C CA . ASP B 1 3 ? -0.279 15.664 -17.375 1 91.5 3 ASP B CA 1
ATOM 1492 C C . ASP B 1 3 ? -0.41 14.633 -16.266 1 91.5 3 ASP B C 1
ATOM 1494 O O . ASP B 1 3 ? -1.494 14.445 -15.703 1 91.5 3 ASP B O 1
ATOM 1498 N N . THR B 1 4 ? 0.668 13.992 -15.883 1 93.81 4 THR B N 1
ATOM 1499 C CA . THR B 1 4 ? 0.678 13.023 -14.797 1 93.81 4 THR B CA 1
ATOM 1500 C C . THR B 1 4 ? 1.889 13.234 -13.891 1 93.81 4 THR B C 1
ATOM 1502 O O . THR B 1 4 ? 2.756 12.359 -13.797 1 93.81 4 THR B O 1
ATOM 1505 N N . PRO B 1 5 ? 1.96 14.344 -13.219 1 92.19 5 PRO B N 1
ATOM 1506 C CA . PRO B 1 5 ? 3.143 14.672 -12.422 1 92.19 5 PRO B CA 1
ATOM 1507 C C . PRO B 1 5 ? 3.396 13.664 -11.305 1 92.19 5 PRO B C 1
ATOM 1509 O O . PRO B 1 5 ? 4.461 13.672 -10.68 1 92.19 5 PRO B O 1
ATOM 1512 N N . TRP B 1 6 ? 2.494 12.758 -11.07 1 94.44 6 TRP B N 1
ATOM 1513 C CA . TRP B 1 6 ? 2.631 11.781 -10 1 94.44 6 TRP B CA 1
ATOM 1514 C C . TRP B 1 6 ? 3.26 10.492 -10.516 1 94.44 6 TRP B C 1
ATOM 1516 O O . TRP B 1 6 ? 3.486 9.555 -9.742 1 94.44 6 TRP B O 1
ATOM 1526 N N . GLU B 1 7 ? 3.51 10.359 -11.758 1 93.5 7 GLU B N 1
ATOM 1527 C CA . GLU B 1 7 ? 4.129 9.148 -12.289 1 93.5 7 GLU B CA 1
ATOM 1528 C C . GLU B 1 7 ? 5.582 9.039 -11.852 1 93.5 7 GLU B C 1
ATOM 1530 O O . GLU B 1 7 ? 6.379 9.953 -12.07 1 93.5 7 GLU B O 1
ATOM 1535 N N . PRO B 1 8 ? 5.957 7.902 -11.211 1 94 8 PRO B N 1
ATOM 1536 C CA . PRO B 1 8 ? 7.359 7.73 -10.82 1 94 8 PRO B CA 1
ATOM 1537 C C . PRO B 1 8 ? 8.289 7.598 -12.023 1 94 8 PRO B C 1
ATOM 1539 O O . PRO B 1 8 ? 7.836 7.336 -13.133 1 94 8 PRO B O 1
ATOM 1542 N N . PRO B 1 9 ? 9.539 7.824 -11.812 1 92.06 9 PRO B N 1
ATOM 1543 C CA . PRO B 1 9 ? 10.492 7.676 -12.922 1 92.06 9 PRO B CA 1
ATOM 1544 C C . PRO B 1 9 ? 10.594 6.238 -13.422 1 92.06 9 PRO B C 1
ATOM 1546 O O . PRO B 1 9 ? 10.266 5.301 -12.688 1 92.06 9 PRO B O 1
ATOM 1549 N N . THR B 1 10 ? 11.078 6.016 -14.617 1 90.25 10 THR B N 1
ATOM 1550 C CA . THR B 1 10 ? 11.234 4.699 -15.227 1 90.25 10 THR B CA 1
ATOM 1551 C C . THR B 1 10 ? 12.461 3.984 -14.672 1 90.25 10 THR B C 1
ATOM 1553 O O . THR B 1 10 ? 12.398 2.803 -14.328 1 90.25 10 THR B O 1
ATOM 1556 N N . ALA B 1 11 ? 13.547 4.727 -14.578 1 93.12 11 ALA B N 1
ATOM 1557 C CA . ALA B 1 11 ? 14.82 4.156 -14.141 1 93.12 11 ALA B CA 1
ATOM 1558 C C . ALA B 1 11 ? 15.602 5.164 -13.305 1 93.12 11 ALA B C 1
ATOM 1560 O O . ALA B 1 11 ? 16.734 5.512 -13.648 1 93.12 11 ALA B O 1
ATOM 1561 N N . GLY B 1 12 ? 15.023 5.562 -12.195 1 94.38 12 GLY B N 1
ATOM 1562 C CA . GLY B 1 12 ? 15.609 6.586 -11.344 1 94.38 12 GLY B CA 1
ATOM 1563 C C . GLY B 1 12 ? 16.469 6.016 -10.227 1 94.38 12 GLY B C 1
ATOM 1564 O O . GLY B 1 12 ? 16.641 4.801 -10.125 1 94.38 12 GLY B O 1
ATOM 1565 N N . THR B 1 13 ? 17.031 6.926 -9.461 1 96.69 13 THR B N 1
ATOM 1566 C CA . THR B 1 13 ? 17.781 6.582 -8.258 1 96.69 13 THR B CA 1
ATOM 1567 C C . THR B 1 13 ? 16.844 6.098 -7.152 1 96.69 13 THR B C 1
ATOM 1569 O O . THR B 1 13 ? 15.625 6.164 -7.297 1 96.69 13 THR B O 1
ATOM 1572 N N . GLU B 1 14 ? 17.438 5.582 -6.094 1 97.44 14 GLU B N 1
ATOM 1573 C CA . GLU B 1 14 ? 16.641 5.141 -4.953 1 97.44 14 GLU B CA 1
ATOM 1574 C C . GLU B 1 14 ? 15.758 6.262 -4.43 1 97.44 14 GLU B C 1
ATOM 1576 O O . GLU B 1 14 ? 14.562 6.066 -4.215 1 97.44 14 GLU B O 1
ATOM 1581 N N . VAL B 1 15 ? 16.359 7.453 -4.215 1 97.81 15 VAL B N 1
ATOM 1582 C CA . VAL B 1 15 ? 15.602 8.578 -3.68 1 97.81 15 VAL B CA 1
ATOM 1583 C C . VAL B 1 15 ? 14.461 8.93 -4.633 1 97.81 15 VAL B C 1
ATOM 1585 O O . VAL B 1 15 ? 13.32 9.133 -4.199 1 97.81 15 VAL B O 1
ATOM 1588 N N . GLU B 1 16 ? 14.711 8.914 -5.918 1 97.25 16 GLU B N 1
ATOM 1589 C CA . GLU B 1 16 ? 13.703 9.281 -6.902 1 97.25 16 GLU B CA 1
ATOM 1590 C C . GLU B 1 16 ? 12.539 8.297 -6.895 1 97.25 16 GLU B C 1
ATOM 1592 O O . GLU B 1 16 ? 11.375 8.695 -7.004 1 97.25 16 GLU B O 1
ATOM 1597 N N . HIS B 1 17 ? 12.797 7.035 -6.723 1 97.38 17 HIS B N 1
ATOM 1598 C CA . HIS B 1 17 ? 11.75 6.023 -6.781 1 97.38 17 HIS B CA 1
ATOM 1599 C C . HIS B 1 17 ? 10.938 5.996 -5.488 1 97.38 17 HIS B C 1
ATOM 1601 O O . HIS B 1 17 ? 9.711 5.863 -5.52 1 97.38 17 HIS B O 1
ATOM 1607 N N . VAL B 1 18 ? 11.633 6.078 -4.348 1 97.88 18 VAL B N 1
ATOM 1608 C CA . VAL B 1 18 ? 10.93 6.035 -3.07 1 97.88 18 VAL B CA 1
ATOM 1609 C C . VAL B 1 18 ? 10.039 7.266 -2.926 1 97.88 18 VAL B C 1
ATOM 1611 O O . VAL B 1 18 ? 8.867 7.152 -2.561 1 97.88 18 VAL B O 1
ATOM 1614 N N . VAL B 1 19 ? 10.578 8.422 -3.295 1 97.88 19 VAL B N 1
ATOM 1615 C CA . VAL B 1 19 ? 9.797 9.648 -3.242 1 97.88 19 VAL B CA 1
ATOM 1616 C C . VAL B 1 19 ? 8.703 9.609 -4.309 1 97.88 19 VAL B C 1
ATOM 1618 O O . VAL B 1 19 ? 7.566 10.023 -4.055 1 97.88 19 VAL B O 1
ATOM 1621 N N . GLY B 1 20 ? 9.023 9.141 -5.484 1 97.62 20 GLY B N 1
ATOM 1622 C CA . GLY B 1 20 ? 8.039 9.008 -6.543 1 97.62 20 GLY B CA 1
ATOM 1623 C C . GLY B 1 20 ? 6.871 8.109 -6.168 1 97.62 20 GLY B C 1
ATOM 1624 O O . GLY B 1 20 ? 5.715 8.43 -6.461 1 97.62 20 GLY B O 1
ATOM 1625 N N . ALA B 1 21 ? 7.168 6.98 -5.57 1 98.06 21 ALA B N 1
ATOM 1626 C CA . ALA B 1 21 ? 6.121 6.07 -5.117 1 98.06 21 ALA B CA 1
ATOM 1627 C C . ALA B 1 21 ? 5.219 6.742 -4.086 1 98.06 21 ALA B C 1
ATOM 1629 O O . ALA B 1 21 ? 3.994 6.605 -4.145 1 98.06 21 ALA B O 1
ATOM 1630 N N . LEU B 1 22 ? 5.836 7.453 -3.148 1 98.56 22 LEU B N 1
ATOM 1631 C CA . LEU B 1 22 ? 5.07 8.156 -2.125 1 98.56 22 LEU B CA 1
ATOM 1632 C C . LEU B 1 22 ? 4.172 9.219 -2.75 1 98.56 22 LEU B C 1
ATOM 1634 O O . LEU B 1 22 ? 2.992 9.312 -2.406 1 98.56 22 LEU B O 1
ATOM 1638 N N . GLU B 1 23 ? 4.707 9.961 -3.689 1 98.31 23 GLU B N 1
ATOM 1639 C CA . GLU B 1 23 ? 3.945 11.031 -4.328 1 98.31 23 GLU B CA 1
ATOM 1640 C C . GLU B 1 23 ? 2.789 10.469 -5.148 1 98.31 23 GLU B C 1
ATOM 1642 O O . GLU B 1 23 ? 1.709 11.062 -5.199 1 98.31 23 GLU B O 1
ATOM 1647 N N . ARG B 1 24 ? 2.982 9.398 -5.805 1 98.31 24 ARG B N 1
ATOM 1648 C CA . ARG B 1 24 ? 1.888 8.789 -6.555 1 98.31 24 ARG B CA 1
ATOM 1649 C C . ARG B 1 24 ? 0.774 8.328 -5.617 1 98.31 24 ARG B C 1
ATOM 1651 O O . ARG B 1 24 ? -0.407 8.539 -5.902 1 98.31 24 ARG B O 1
ATOM 1658 N N . LEU B 1 25 ? 1.177 7.699 -4.539 1 98.62 25 LEU B N 1
ATOM 1659 C CA . LEU B 1 25 ? 0.187 7.234 -3.574 1 98.62 25 LEU B CA 1
ATOM 1660 C C . LEU B 1 25 ? -0.568 8.406 -2.961 1 98.62 25 LEU B C 1
ATOM 1662 O O . LEU B 1 25 ? -1.785 8.336 -2.771 1 98.62 25 LEU B O 1
ATOM 1666 N N . ARG B 1 26 ? 0.164 9.508 -2.645 1 98.69 26 ARG B N 1
ATOM 1667 C CA . ARG B 1 26 ? -0.486 10.727 -2.172 1 98.69 26 ARG B CA 1
ATOM 1668 C C . ARG B 1 26 ? -1.523 11.219 -3.174 1 98.69 26 ARG B C 1
ATOM 1670 O O . ARG B 1 26 ? -2.65 11.547 -2.799 1 98.69 26 ARG B O 1
ATOM 1677 N N . ALA B 1 27 ? -1.146 11.211 -4.426 1 98.44 27 ALA B N 1
ATOM 1678 C CA . ALA B 1 27 ? -2.041 11.695 -5.477 1 98.44 27 ALA B CA 1
ATOM 1679 C C . ALA B 1 27 ? -3.268 10.797 -5.609 1 98.44 27 ALA B C 1
ATOM 1681 O O . ALA B 1 27 ? -4.395 11.289 -5.711 1 98.44 27 ALA B O 1
ATOM 1682 N N . THR B 1 28 ? -3.068 9.531 -5.645 1 98.62 28 THR B N 1
ATOM 1683 C CA . THR B 1 28 ? -4.168 8.586 -5.801 1 98.62 28 THR B CA 1
ATOM 1684 C C . THR B 1 28 ? -5.133 8.672 -4.621 1 98.62 28 THR B C 1
ATOM 1686 O O . THR B 1 28 ? -6.348 8.703 -4.812 1 98.62 28 THR B O 1
ATOM 1689 N N . PHE B 1 29 ? -4.57 8.711 -3.373 1 98.88 29 PHE B N 1
ATOM 1690 C CA . PHE B 1 29 ? -5.402 8.844 -2.182 1 98.88 29 PHE B CA 1
ATOM 1691 C C . PHE B 1 29 ? -6.242 10.109 -2.242 1 98.88 29 PHE B C 1
ATOM 1693 O O . PHE B 1 29 ? -7.453 10.07 -2.029 1 98.88 29 PHE B O 1
ATOM 1700 N N . ARG B 1 30 ? -5.578 11.188 -2.578 1 98.69 30 ARG B N 1
ATOM 1701 C CA . ARG B 1 30 ? -6.262 12.477 -2.602 1 98.69 30 ARG B CA 1
ATOM 1702 C C . ARG B 1 30 ? -7.34 12.508 -3.682 1 98.69 30 ARG B C 1
ATOM 1704 O O . ARG B 1 30 ? -8.406 13.094 -3.486 1 98.69 30 ARG B O 1
ATOM 1711 N N . TRP B 1 31 ? -7.047 11.93 -4.785 1 98.62 31 TRP B N 1
ATOM 1712 C CA . TRP B 1 31 ? -8.016 11.844 -5.875 1 98.62 31 TRP B CA 1
ATOM 1713 C C . TRP B 1 31 ? -9.242 11.039 -5.453 1 98.62 31 TRP B C 1
ATOM 1715 O O . TRP B 1 31 ? -10.375 11.43 -5.734 1 98.62 31 TRP B O 1
ATOM 1725 N N . LYS B 1 32 ? -9.016 9.961 -4.758 1 98.75 32 LYS B N 1
ATOM 1726 C CA . LYS B 1 32 ? -10.125 9.141 -4.293 1 98.75 32 LYS B CA 1
ATOM 1727 C C . LYS B 1 32 ? -10.945 9.867 -3.23 1 98.75 32 LYS B C 1
ATOM 1729 O O . LYS B 1 32 ? -12.156 9.68 -3.139 1 98.75 32 LYS B O 1
ATOM 1734 N N . ALA B 1 33 ? -10.359 10.703 -2.502 1 98.69 33 ALA B N 1
ATOM 1735 C CA . ALA B 1 33 ? -11.023 11.422 -1.413 1 98.69 33 ALA B CA 1
ATOM 1736 C C . ALA B 1 33 ? -11.648 12.719 -1.909 1 98.69 33 ALA B C 1
ATOM 1738 O O . ALA B 1 33 ? -12.383 13.383 -1.172 1 98.69 33 ALA B O 1
ATOM 1739 N N . ASP B 1 34 ? -11.383 13.086 -3.064 1 98.19 34 ASP B N 1
ATOM 1740 C CA . ASP B 1 34 ? -11.586 14.445 -3.562 1 98.19 34 ASP B CA 1
ATOM 1741 C C . ASP B 1 34 ? -13.07 14.742 -3.764 1 98.19 34 ASP B C 1
ATOM 1743 O O . ASP B 1 34 ? -13.828 13.867 -4.184 1 98.19 34 ASP B O 1
ATOM 1747 N N . ALA B 1 35 ? -13.469 15.992 -3.432 1 97.69 35 ALA B N 1
ATOM 1748 C CA . ALA B 1 35 ? -14.734 16.609 -3.83 1 97.69 35 ALA B CA 1
ATOM 1749 C C . ALA B 1 35 ? -15.914 15.867 -3.203 1 97.69 35 ALA B C 1
ATOM 1751 O O . ALA B 1 35 ? -16.938 15.656 -3.857 1 97.69 35 ALA B O 1
ATOM 1752 N N . LEU B 1 36 ? -15.781 15.391 -2.014 1 98.31 36 LEU B N 1
ATOM 1753 C CA . LEU B 1 36 ? -16.875 14.789 -1.271 1 98.31 36 LEU B CA 1
ATOM 1754 C C . LEU B 1 36 ? -17.484 15.789 -0.29 1 98.31 36 LEU B C 1
ATOM 1756 O O . LEU B 1 36 ? -16.766 16.609 0.282 1 98.31 36 LEU B O 1
ATOM 1760 N N . ASP B 1 37 ? -18.75 15.711 -0.134 1 97.88 37 ASP B N 1
ATOM 1761 C CA . ASP B 1 37 ? -19.391 16.469 0.934 1 97.88 37 ASP B CA 1
ATOM 1762 C C . ASP B 1 37 ? -19.312 15.727 2.266 1 97.88 37 ASP B C 1
ATOM 1764 O O . ASP B 1 37 ? -18.656 14.68 2.357 1 97.88 37 ASP B O 1
ATOM 1768 N N . ALA B 1 38 ? -19.922 16.297 3.252 1 98.25 38 ALA B N 1
ATOM 1769 C CA . ALA B 1 38 ? -19.828 15.734 4.598 1 98.25 38 ALA B CA 1
ATOM 1770 C C . ALA B 1 38 ? -20.375 14.312 4.641 1 98.25 38 ALA B C 1
ATOM 1772 O O . ALA B 1 38 ? -19.812 13.438 5.301 1 98.25 38 ALA B O 1
ATOM 1773 N N . ALA B 1 39 ? -21.484 14.062 4.012 1 98.56 39 ALA B N 1
ATOM 1774 C CA . ALA B 1 39 ? -22.094 12.742 4 1 98.56 39 ALA B CA 1
ATOM 1775 C C . ALA B 1 39 ? -21.172 11.711 3.359 1 98.56 39 ALA B C 1
ATOM 1777 O O . ALA B 1 39 ? -20.984 10.617 3.887 1 98.56 39 ALA B O 1
ATOM 1778 N N . GLY B 1 40 ? -20.547 12.062 2.26 1 98.69 40 GLY B N 1
ATOM 1779 C CA . GLY B 1 40 ? -19.594 11.18 1.607 1 98.69 40 GLY B CA 1
ATOM 1780 C C . GLY B 1 40 ? -18.375 10.875 2.467 1 98.69 40 GLY B C 1
ATOM 1781 O O . GLY B 1 40 ? -17.922 9.727 2.518 1 98.69 40 GLY B O 1
ATOM 1782 N N . LEU B 1 41 ? -17.891 11.852 3.152 1 98.75 41 LEU B N 1
ATOM 1783 C CA . LEU B 1 41 ? -16.688 11.695 3.967 1 98.75 41 LEU B CA 1
ATOM 1784 C C . LEU B 1 41 ? -16.984 10.875 5.219 1 98.75 41 LEU B C 1
ATOM 1786 O O . LEU B 1 41 ? -16.062 10.391 5.875 1 98.75 41 LEU B O 1
ATOM 1790 N N . ARG B 1 42 ? -18.234 10.641 5.562 1 98.62 42 ARG B N 1
ATOM 1791 C CA . ARG B 1 42 ? -18.594 9.914 6.77 1 98.62 42 ARG B CA 1
ATOM 1792 C C . ARG B 1 42 ? -19.078 8.508 6.434 1 98.62 42 ARG B C 1
ATOM 1794 O O . ARG B 1 42 ? -19.422 7.73 7.328 1 98.62 42 ARG B O 1
ATOM 1801 N N . THR B 1 43 ? -19.172 8.156 5.16 1 98.62 43 THR B N 1
ATOM 1802 C CA . THR B 1 43 ? -19.672 6.867 4.707 1 98.62 43 THR B CA 1
ATOM 1803 C C . THR B 1 43 ? -18.781 5.727 5.199 1 98.62 43 THR B C 1
ATOM 1805 O O . THR B 1 43 ? -17.562 5.832 5.16 1 98.62 43 THR B O 1
ATOM 1808 N N . THR B 1 44 ? -19.375 4.66 5.719 1 98.56 44 THR B N 1
ATOM 1809 C CA . THR B 1 44 ? -18.703 3.406 6.043 1 98.56 44 THR B CA 1
ATOM 1810 C C . THR B 1 44 ? -19.25 2.264 5.191 1 98.56 44 THR B C 1
ATOM 1812 O O . THR B 1 44 ? -20.312 2.389 4.582 1 98.56 44 THR B O 1
ATOM 1815 N N . ILE B 1 45 ? -18.531 1.19 5.129 1 98.31 45 ILE B N 1
ATOM 1816 C CA . ILE B 1 45 ? -19 0.025 4.395 1 98.31 45 ILE B CA 1
ATOM 1817 C C . ILE B 1 45 ? -18.75 -1.239 5.215 1 98.31 45 ILE B C 1
ATOM 1819 O O . ILE B 1 45 ? -17.797 -1.311 5.98 1 98.31 45 ILE B O 1
ATOM 1823 N N . GLY B 1 46 ? -19.578 -2.238 4.973 1 96.94 46 GLY B N 1
ATOM 1824 C CA . GLY B 1 46 ? -19.422 -3.492 5.691 1 96.94 46 GLY B CA 1
ATOM 1825 C C . GLY B 1 46 ? -19.5 -3.326 7.199 1 96.94 46 GLY B C 1
ATOM 1826 O O . GLY B 1 46 ? -20.438 -2.727 7.719 1 96.94 46 GLY B O 1
ATOM 1827 N N . LYS B 1 47 ? -18.5 -3.91 7.863 1 97.44 47 LYS B N 1
ATOM 1828 C CA . LYS B 1 47 ? -18.469 -3.857 9.32 1 97.44 47 LYS B CA 1
ATOM 1829 C C . LYS B 1 47 ? -17.5 -2.785 9.812 1 97.44 47 LYS B C 1
ATOM 1831 O O . LYS B 1 47 ? -17.391 -2.541 11.016 1 97.44 47 LYS B O 1
ATOM 1836 N N . SER B 1 48 ? -16.812 -2.182 8.859 1 98 48 SER B N 1
ATOM 1837 C CA . SER B 1 48 ? -15.734 -1.27 9.227 1 98 48 SER B CA 1
ATOM 1838 C C . SER B 1 48 ? -16.281 0.079 9.68 1 98 48 SER B C 1
ATOM 1840 O O . SER B 1 48 ? -17.281 0.562 9.141 1 98 48 SER B O 1
ATOM 1842 N N . THR B 1 49 ? -15.547 0.708 10.555 1 97.88 49 THR B N 1
ATOM 1843 C CA . THR B 1 49 ? -15.883 2.055 11 1 97.88 49 THR B CA 1
ATOM 1844 C C . THR B 1 49 ? -15.031 3.092 10.281 1 97.88 49 THR B C 1
ATOM 1846 O O . THR B 1 49 ? -15.164 4.293 10.516 1 97.88 49 THR B O 1
ATOM 1849 N N . LEU B 1 50 ? -14.227 2.652 9.359 1 98.44 50 LEU B N 1
ATOM 1850 C CA . LEU B 1 50 ? -13.367 3.574 8.625 1 98.44 50 LEU B CA 1
ATOM 1851 C C . LEU B 1 50 ? -14.188 4.453 7.688 1 98.44 50 LEU B C 1
ATOM 1853 O O . LEU B 1 50 ? -15.125 3.977 7.043 1 98.44 50 LEU B O 1
ATOM 1857 N N . THR B 1 51 ? -13.805 5.723 7.641 1 98.88 51 THR B N 1
ATOM 1858 C CA . THR B 1 51 ? -14.359 6.688 6.699 1 98.88 51 THR B CA 1
ATOM 1859 C C . THR B 1 51 ? -13.25 7.406 5.941 1 98.88 51 THR B C 1
ATOM 1861 O O . THR B 1 51 ? -12.109 7.461 6.406 1 98.88 51 THR B O 1
ATOM 1864 N N . ILE B 1 52 ? -13.625 7.914 4.789 1 98.94 52 ILE B N 1
ATOM 1865 C CA . ILE B 1 52 ? -12.633 8.672 4.031 1 98.94 52 ILE B CA 1
ATOM 1866 C C . ILE B 1 52 ? -12.219 9.914 4.816 1 98.94 52 ILE B C 1
ATOM 1868 O O . ILE B 1 52 ? -11.047 10.297 4.805 1 98.94 52 ILE B O 1
ATOM 1872 N N . GLY B 1 53 ? -13.164 10.594 5.5 1 98.88 53 GLY B N 1
ATOM 1873 C CA . GLY B 1 53 ? -12.805 11.711 6.359 1 98.88 53 GLY B CA 1
ATOM 1874 C C . GLY B 1 53 ? -11.805 11.336 7.438 1 98.88 53 GLY B C 1
ATOM 1875 O O . GLY B 1 53 ? -10.82 12.047 7.656 1 98.88 53 GLY B O 1
ATOM 1876 N N . GLY B 1 54 ? -12.078 10.242 8.109 1 98.88 54 GLY B N 1
ATOM 1877 C CA . GLY B 1 54 ? -11.141 9.742 9.102 1 98.88 54 GLY B CA 1
ATOM 1878 C C . GLY B 1 54 ? -9.766 9.445 8.531 1 98.88 54 GLY B C 1
ATOM 1879 O O . GLY B 1 54 ? -8.75 9.727 9.164 1 98.88 54 GLY B O 1
ATOM 1880 N N . LEU B 1 55 ? -9.727 8.898 7.363 1 98.94 55 LEU B N 1
ATOM 1881 C CA . LEU B 1 55 ? -8.461 8.539 6.734 1 98.94 55 LEU B CA 1
ATOM 1882 C C . LEU B 1 55 ? -7.676 9.781 6.328 1 98.94 55 LEU B C 1
ATOM 1884 O O . LEU B 1 55 ? -6.445 9.789 6.379 1 98.94 55 LEU B O 1
ATOM 1888 N N . LEU B 1 56 ? -8.367 10.82 5.863 1 98.88 56 LEU B N 1
ATOM 1889 C CA . LEU B 1 56 ? -7.707 12.094 5.602 1 98.88 56 LEU B CA 1
ATOM 1890 C C . LEU B 1 56 ? -6.98 12.602 6.844 1 98.88 56 LEU B C 1
ATOM 1892 O O . LEU B 1 56 ? -5.805 12.961 6.777 1 98.88 56 LEU B O 1
ATOM 1896 N N . LYS B 1 57 ? -7.645 12.625 7.938 1 98.88 57 LYS B N 1
ATOM 1897 C CA . LYS B 1 57 ? -7.035 13.094 9.18 1 98.88 57 LYS B CA 1
ATOM 1898 C C . LYS B 1 57 ? -5.922 12.156 9.633 1 98.88 57 LYS B C 1
ATOM 1900 O O . LYS B 1 57 ? -4.844 12.609 10.023 1 98.88 57 LYS B O 1
ATOM 1905 N N . HIS B 1 58 ? -6.156 10.891 9.594 1 98.81 58 HIS B N 1
ATOM 1906 C CA . HIS B 1 58 ? -5.184 9.891 10.016 1 98.81 58 HIS B CA 1
ATOM 1907 C C . HIS B 1 58 ? -3.873 10.031 9.25 1 98.81 58 HIS B C 1
ATOM 1909 O O . HIS B 1 58 ? -2.801 10.102 9.859 1 98.81 58 HIS B O 1
ATOM 1915 N N . LEU B 1 59 ? -3.982 10.117 7.934 1 98.88 59 LEU B N 1
ATOM 1916 C CA . LEU B 1 59 ? -2.771 10.188 7.121 1 98.88 59 LEU B CA 1
ATOM 1917 C C . LEU B 1 59 ? -2.086 11.539 7.289 1 98.88 59 LEU B C 1
ATOM 1919 O O . LEU B 1 59 ? -0.861 11.641 7.184 1 98.88 59 LEU B O 1
ATOM 1923 N N . ALA B 1 60 ? -2.875 12.578 7.574 1 98.81 60 ALA B N 1
ATOM 1924 C CA . ALA B 1 60 ? -2.264 13.867 7.902 1 98.81 60 ALA B CA 1
ATOM 1925 C C . ALA B 1 60 ? -1.393 13.758 9.148 1 98.81 60 ALA B C 1
ATOM 1927 O O . ALA B 1 60 ? -0.26 14.25 9.172 1 98.81 60 ALA B O 1
ATOM 1928 N N . VAL B 1 61 ? -1.898 13.109 10.18 1 98.56 61 VAL B N 1
ATOM 1929 C CA . VAL B 1 61 ? -1.126 12.906 11.398 1 98.56 61 VAL B CA 1
ATOM 1930 C C . VAL B 1 61 ? 0.099 12.047 11.102 1 98.56 61 VAL B C 1
ATOM 1932 O O . VAL B 1 61 ? 1.196 12.328 11.586 1 98.56 61 VAL B O 1
ATOM 1935 N N . CYS B 1 62 ? -0.067 11.016 10.312 1 98.31 62 CYS B N 1
ATOM 1936 C CA . CYS B 1 62 ? 1.044 10.141 9.969 1 98.31 62 CYS B CA 1
ATOM 1937 C C . CYS B 1 62 ? 2.164 10.914 9.281 1 98.31 62 CYS B C 1
ATOM 1939 O O . CYS B 1 62 ? 3.34 10.727 9.609 1 98.31 62 CYS B O 1
ATOM 1941 N N . GLU B 1 63 ? 1.773 11.781 8.336 1 98.56 63 GLU B N 1
ATOM 1942 C CA . GLU B 1 63 ? 2.758 12.617 7.652 1 98.56 63 GLU B CA 1
ATOM 1943 C C . GLU B 1 63 ? 3.561 13.445 8.648 1 98.56 63 GLU B C 1
ATOM 1945 O O . GLU B 1 63 ? 4.789 13.344 8.695 1 98.56 63 GLU B O 1
ATOM 1950 N N . ASP B 1 64 ? 2.865 14.172 9.445 1 98.31 64 ASP B N 1
ATOM 1951 C CA . ASP B 1 64 ? 3.541 15.07 10.367 1 98.31 64 ASP B CA 1
ATOM 1952 C C . ASP B 1 64 ? 4.328 14.289 11.422 1 98.31 64 ASP B C 1
ATOM 1954 O O . ASP B 1 64 ? 5.434 14.688 11.797 1 98.31 64 ASP B O 1
ATOM 1958 N N . ASN B 1 65 ? 3.758 13.195 11.906 1 97.25 65 ASN B N 1
ATOM 1959 C CA . ASN B 1 65 ? 4.457 12.391 12.898 1 97.25 65 ASN B CA 1
ATOM 1960 C C . ASN B 1 65 ? 5.734 11.781 12.328 1 97.25 65 ASN B C 1
ATOM 1962 O O . ASN B 1 65 ? 6.773 11.781 12.992 1 97.25 65 ASN B O 1
ATOM 1966 N N . MET B 1 66 ? 5.629 11.266 11.117 1 96.5 66 MET B N 1
ATOM 1967 C CA . MET B 1 66 ? 6.77 10.617 10.484 1 96.5 66 MET B CA 1
ATOM 1968 C C . MET B 1 66 ? 7.902 11.609 10.25 1 96.5 66 MET B C 1
ATOM 1970 O O . MET B 1 66 ? 9.055 11.344 10.609 1 96.5 66 MET B O 1
ATOM 1974 N N . PHE B 1 67 ? 7.641 12.797 9.742 1 97.31 67 PHE B N 1
ATOM 1975 C CA . PHE B 1 67 ? 8.695 13.68 9.25 1 97.31 67 PHE B CA 1
ATOM 1976 C C . PHE B 1 67 ? 9.016 14.758 10.273 1 97.31 67 PHE B C 1
ATOM 1978 O O . PHE B 1 67 ? 9.922 15.57 10.062 1 97.31 67 PHE B O 1
ATOM 1985 N N . ALA B 1 68 ? 8.336 14.812 11.375 1 96.69 68 ALA B N 1
ATOM 1986 C CA . ALA B 1 68 ? 8.727 15.672 12.492 1 96.69 68 ALA B CA 1
ATOM 1987 C C . ALA B 1 68 ? 9.242 14.836 13.664 1 96.69 68 ALA B C 1
ATOM 1989 O O . ALA B 1 68 ? 10.453 14.641 13.805 1 96.69 68 ALA B O 1
ATOM 1990 N N . HIS B 1 69 ? 8.359 14.156 14.336 1 95.62 69 HIS B N 1
ATOM 1991 C CA . HIS B 1 69 ? 8.727 13.469 15.57 1 95.62 69 HIS B CA 1
ATOM 1992 C C . HIS B 1 69 ? 9.664 12.297 15.297 1 95.62 69 HIS B C 1
ATOM 1994 O O . HIS B 1 69 ? 10.75 12.219 15.867 1 95.62 69 HIS B O 1
ATOM 2000 N N . ARG B 1 70 ? 9.273 11.445 14.453 1 95.62 70 ARG B N 1
ATOM 2001 C CA . ARG B 1 70 ? 10.062 10.242 14.211 1 95.62 70 ARG B CA 1
ATOM 2002 C C . ARG B 1 70 ? 11.383 10.578 13.516 1 95.62 70 ARG B C 1
ATOM 2004 O O . ARG B 1 70 ? 12.406 9.945 13.781 1 95.62 70 ARG B O 1
ATOM 2011 N N . LEU B 1 71 ? 11.352 11.531 12.648 1 96.62 71 LEU B N 1
ATOM 2012 C CA . LEU B 1 71 ? 12.547 11.914 11.898 1 96.62 71 LEU B CA 1
ATOM 2013 C C . LEU B 1 71 ? 13.516 12.688 12.781 1 96.62 71 LEU B C 1
ATOM 2015 O O . LEU B 1 71 ? 14.703 12.352 12.852 1 96.62 71 LEU B O 1
ATOM 2019 N N . SER B 1 72 ? 13.062 13.711 13.57 1 95.38 72 SER B N 1
ATOM 2020 C CA . SER B 1 72 ? 13.992 14.648 14.195 1 95.38 72 SER B CA 1
ATOM 2021 C C . SER B 1 72 ? 13.719 14.781 15.688 1 95.38 72 SER B C 1
ATOM 2023 O O . SER B 1 72 ? 14.438 15.484 16.391 1 95.38 72 SER B O 1
ATOM 2025 N N . GLY B 1 73 ? 12.633 14.195 16.172 1 95.12 73 GLY B N 1
ATOM 2026 C CA . GLY B 1 73 ? 12.289 14.305 17.578 1 95.12 73 GLY B CA 1
ATOM 2027 C C . GLY B 1 73 ? 11.453 15.523 17.891 1 95.12 73 GLY B C 1
ATOM 2028 O O . GLY B 1 73 ? 11 15.703 19.031 1 95.12 73 GLY B O 1
ATOM 2029 N N . GLU B 1 74 ? 11.195 16.328 16.938 1 95.06 74 GLU B N 1
ATOM 2030 C CA . GLU B 1 74 ? 10.391 17.531 17.125 1 95.06 74 GLU B CA 1
ATOM 2031 C C . GLU B 1 74 ? 8.914 17.172 17.297 1 95.06 74 GLU B C 1
ATOM 2033 O O . GLU B 1 74 ? 8.414 16.234 16.672 1 95.06 74 GLU B O 1
ATOM 2038 N N . PRO B 1 75 ? 8.234 17.875 18.156 1 94.94 75 PRO B N 1
ATOM 2039 C CA . PRO B 1 75 ? 6.789 17.656 18.172 1 94.94 75 PRO B CA 1
ATOM 2040 C C . PRO B 1 75 ? 6.125 17.969 16.844 1 94.94 75 PRO B C 1
ATOM 2042 O O . PRO B 1 75 ? 6.633 18.797 16.062 1 94.94 75 PRO B O 1
ATOM 2045 N N . ILE B 1 76 ? 5.016 17.281 16.531 1 94.44 76 ILE B N 1
ATOM 2046 C CA . ILE B 1 76 ? 4.34 17.5 15.266 1 94.44 76 ILE B CA 1
ATOM 2047 C C . ILE B 1 76 ? 3.732 18.906 15.242 1 94.44 76 ILE B C 1
ATOM 2049 O O . ILE B 1 76 ? 3.512 19.469 14.172 1 94.44 76 ILE B O 1
ATOM 2053 N N . GLY B 1 77 ? 3.389 19.516 16.5 1 94.88 77 GLY B N 1
ATOM 2054 C CA . GLY B 1 77 ? 2.988 20.906 16.609 1 94.88 77 GLY B CA 1
ATOM 2055 C C . GLY B 1 77 ? 1.565 21.156 16.141 1 94.88 77 GLY B C 1
ATOM 2056 O O . GLY B 1 77 ? 0.732 20.25 16.172 1 94.88 77 GLY B O 1
ATOM 2057 N N . GLU B 1 78 ? 1.337 22.453 15.75 1 95.62 78 GLU B N 1
ATOM 2058 C CA . GLU B 1 78 ? 0.02 22.828 15.242 1 95.62 78 GLU B CA 1
ATOM 2059 C C . GLU B 1 78 ? -0.223 22.25 13.852 1 95.62 78 GLU B C 1
ATOM 2061 O O . GLU B 1 78 ? 0.718 22.062 13.078 1 95.62 78 GLU B O 1
ATOM 2066 N N . PRO B 1 79 ? -1.57 21.984 13.609 1 96.25 79 PRO B N 1
ATOM 2067 C CA . PRO B 1 79 ? -2.801 22.234 14.359 1 96.25 79 PRO B CA 1
ATOM 2068 C C . PRO B 1 79 ? -3.104 21.141 15.383 1 96.25 79 PRO B C 1
ATOM 2070 O O . PRO B 1 79 ? -4.117 21.203 16.078 1 96.25 79 PRO B O 1
ATOM 2073 N N . TRP B 1 80 ? -2.219 20.172 15.477 1 97.38 80 TRP B N 1
ATOM 2074 C CA . TRP B 1 80 ? -2.516 18.953 16.234 1 97.38 80 TRP B CA 1
ATOM 2075 C C . TRP B 1 80 ? -2.529 19.25 17.734 1 97.38 80 TRP B C 1
ATOM 2077 O O . TRP B 1 80 ? -3.359 18.703 18.469 1 97.38 80 TRP B O 1
ATOM 2087 N N . ALA B 1 81 ? -1.584 20.109 18.141 1 95.56 81 ALA B N 1
ATOM 2088 C CA . ALA B 1 81 ? -1.556 20.484 19.547 1 95.56 81 ALA B CA 1
ATOM 2089 C C . ALA B 1 81 ? -2.895 21.062 19.984 1 95.56 81 ALA B C 1
ATOM 2091 O O . ALA B 1 81 ? -3.441 20.672 21.031 1 95.56 81 ALA B O 1
ATOM 2092 N N . SER B 1 82 ? -3.43 21.953 19.203 1 95.94 82 SER B N 1
ATOM 2093 C CA . SER B 1 82 ? -4.707 22.578 19.516 1 95.94 82 SER B CA 1
ATOM 2094 C C . SER B 1 82 ? -5.852 21.578 19.469 1 95.94 82 SER B C 1
ATOM 2096 O O . SER B 1 82 ? -6.875 21.766 20.125 1 95.94 82 SER B O 1
ATOM 2098 N N . MET B 1 83 ? -5.66 20.484 18.75 1 96.25 83 MET B N 1
ATOM 2099 C CA . MET B 1 83 ? -6.703 19.484 18.578 1 96.25 83 MET B CA 1
ATOM 2100 C C . MET B 1 83 ? -6.594 18.406 19.656 1 96.25 83 MET B C 1
ATOM 2102 O O . MET B 1 83 ? -7.375 17.453 19.672 1 96.25 83 MET B O 1
ATOM 2106 N N . GLY B 1 84 ? -5.578 18.484 20.5 1 95.19 84 GLY B N 1
ATOM 2107 C CA . GLY B 1 84 ? -5.48 17.578 21.625 1 95.19 84 GLY B CA 1
ATOM 2108 C C . GLY B 1 84 ? -4.586 16.375 21.359 1 95.19 84 GLY B C 1
ATOM 2109 O O . GLY B 1 84 ? -4.703 15.344 22.016 1 95.19 84 GLY B O 1
ATOM 2110 N N . TRP B 1 85 ? -3.707 16.484 20.422 1 95.06 85 TRP B N 1
ATOM 2111 C CA . TRP B 1 85 ? -2.771 15.414 20.109 1 95.06 85 TRP B CA 1
ATOM 2112 C C . TRP B 1 85 ? -1.915 15.078 21.328 1 95.06 85 TRP B C 1
ATOM 2114 O O . TRP B 1 85 ? -1.386 15.969 22 1 95.06 85 TRP B O 1
ATOM 2124 N N . ASP B 1 86 ? -1.8 13.805 21.578 1 94.5 86 ASP B N 1
ATOM 2125 C CA . ASP B 1 86 ? -0.914 13.211 22.562 1 94.5 86 ASP B CA 1
ATOM 2126 C C . ASP B 1 86 ? -0.043 12.125 21.938 1 94.5 86 ASP B C 1
ATOM 2128 O O . ASP B 1 86 ? -0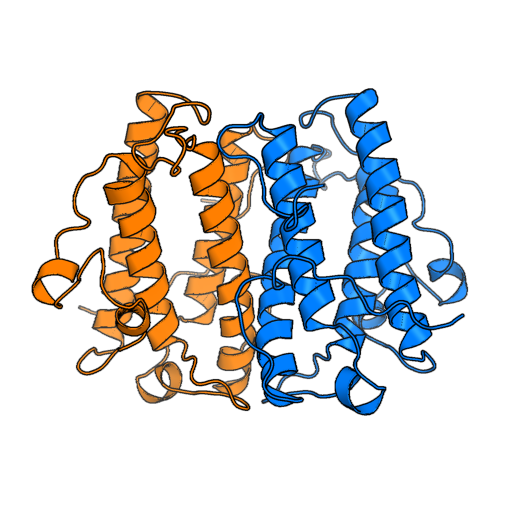.55 11.086 21.516 1 94.5 86 ASP B O 1
ATOM 2132 N N . GLN B 1 87 ? 1.217 12.43 21.938 1 91.75 87 GLN B N 1
ATOM 2133 C CA . GLN B 1 87 ? 2.16 11.531 21.281 1 91.75 87 GLN B CA 1
ATOM 2134 C C . GLN B 1 87 ? 2.029 10.109 21.812 1 91.75 87 GLN B C 1
ATOM 2136 O O . GLN B 1 87 ? 2.238 9.141 21.078 1 91.75 87 GLN B O 1
ATOM 2141 N N . ASP B 1 88 ? 1.634 9.977 23.031 1 91.25 88 ASP B N 1
ATOM 2142 C CA . ASP B 1 88 ? 1.523 8.672 23.688 1 91.25 88 ASP B CA 1
ATOM 2143 C C . ASP B 1 88 ? 0.063 8.242 23.797 1 91.25 88 ASP B C 1
ATOM 2145 O O . ASP B 1 88 ? -0.242 7.238 24.453 1 91.25 88 ASP B O 1
ATOM 2149 N N . GLY B 1 89 ? -0.837 9.016 23.234 1 92.88 89 GLY B N 1
ATOM 2150 C CA . GLY B 1 89 ? -2.262 8.727 23.297 1 92.88 89 GLY B CA 1
ATOM 2151 C C . GLY B 1 89 ? -2.701 7.684 22.297 1 92.88 89 GLY B C 1
ATOM 2152 O O . GLY B 1 89 ? -1.886 7.184 21.516 1 92.88 89 GLY B O 1
ATOM 2153 N N . PRO B 1 90 ? -3.967 7.398 22.391 1 93.69 90 PRO B N 1
ATOM 2154 C CA . PRO B 1 90 ? -4.496 6.398 21.453 1 93.69 90 PRO B CA 1
ATOM 2155 C C . PRO B 1 90 ? -4.551 6.902 20.016 1 93.69 90 PRO B C 1
ATOM 2157 O O . PRO B 1 90 ? -4.918 8.055 19.766 1 93.69 90 PRO B O 1
ATOM 2160 N N . TRP B 1 91 ? -4.309 6.035 19.156 1 93 91 TRP B N 1
ATOM 2161 C CA . TRP B 1 91 ? -4.293 6.398 17.734 1 93 91 TRP B CA 1
ATOM 2162 C C . TRP B 1 91 ? -5.707 6.625 17.219 1 93 91 TRP B C 1
ATOM 2164 O O . TRP B 1 91 ? -5.895 7.172 16.125 1 93 91 TRP B O 1
ATOM 2174 N N . SER B 1 92 ? -6.711 6.227 18.047 1 93.94 92 SER B N 1
ATOM 2175 C CA . SER B 1 92 ? -8.094 6.484 17.641 1 93.94 92 SER B CA 1
ATOM 2176 C C . SER B 1 92 ? -8.344 7.977 17.453 1 93.94 92 SER B C 1
ATOM 2178 O O . SER B 1 92 ? -9.227 8.367 16.688 1 93.94 92 SER B O 1
ATOM 2180 N N . PHE B 1 93 ? -7.582 8.758 18.078 1 95.06 93 PHE B N 1
ATOM 2181 C CA . PHE B 1 93 ? -7.637 10.203 17.906 1 95.06 93 PHE B CA 1
ATOM 2182 C C . PHE B 1 93 ? -7.531 10.586 16.438 1 95.06 93 PHE B C 1
ATOM 2184 O O . PHE B 1 93 ? -8.211 11.5 15.984 1 95.06 93 PHE B O 1
ATOM 2191 N N . THR B 1 94 ? -6.746 9.836 15.711 1 96.94 94 THR B N 1
ATOM 2192 C CA . THR B 1 94 ? -6.395 10.242 14.352 1 96.94 94 THR B CA 1
ATOM 2193 C C . THR B 1 94 ? -7.559 9.992 13.391 1 96.94 94 THR B C 1
ATOM 2195 O O . THR B 1 94 ? -7.566 10.5 12.273 1 96.94 94 THR B O 1
ATOM 2198 N N . PHE B 1 95 ? -8.57 9.328 13.859 1 97.94 95 PHE B N 1
ATOM 2199 C CA . PHE B 1 95 ? -9.688 8.992 12.984 1 97.94 95 PHE B CA 1
ATOM 2200 C C . PHE B 1 95 ? -10.938 9.758 13.391 1 97.94 95 PHE B C 1
ATOM 2202 O O . PHE B 1 95 ? -11.961 9.711 12.695 1 97.94 95 PHE B O 1
ATOM 2209 N N . ASP B 1 96 ? -10.891 10.422 14.523 1 97.62 96 ASP B N 1
ATOM 2210 C CA . ASP B 1 96 ? -12.031 11.203 15.008 1 97.62 96 ASP B CA 1
ATOM 2211 C C . ASP B 1 96 ? -12.125 12.531 14.273 1 97.62 96 ASP B C 1
ATOM 2213 O O . ASP B 1 96 ? -11.266 13.398 14.43 1 97.62 96 ASP B O 1
ATOM 2217 N N . THR B 1 97 ? -13.211 12.766 13.523 1 98.12 97 THR B N 1
ATOM 2218 C CA . THR B 1 97 ? -13.344 13.961 12.695 1 98.12 97 THR B CA 1
ATOM 2219 C C . THR B 1 97 ? -14.445 14.867 13.227 1 98.12 97 THR B C 1
ATOM 2221 O O . THR B 1 97 ? -14.977 15.703 12.5 1 98.12 97 THR B O 1
ATOM 2224 N N . THR B 1 98 ? -14.852 14.641 14.453 1 96.75 98 THR B N 1
ATOM 2225 C CA . THR B 1 98 ? -15.906 15.438 15.062 1 96.75 98 THR B CA 1
ATOM 2226 C C . THR B 1 98 ? -15.57 16.922 14.992 1 96.75 98 THR B C 1
ATOM 2228 O O . THR B 1 98 ? -14.461 17.344 15.344 1 96.75 98 THR B O 1
ATOM 2231 N N . GLY B 1 99 ? -16.516 17.719 14.398 1 96.94 99 GLY B N 1
ATOM 2232 C CA . GLY B 1 99 ? -16.375 19.172 14.359 1 96.94 99 GLY B CA 1
ATOM 2233 C C . GLY B 1 99 ? -15.578 19.656 13.164 1 96.94 99 GLY B C 1
ATOM 2234 O O . GLY B 1 99 ? -15.383 20.859 12.992 1 96.94 99 GLY B O 1
ATOM 2235 N N . LEU B 1 100 ? -15.125 18.781 12.297 1 98.06 100 LEU B N 1
ATOM 2236 C CA . LEU B 1 100 ? -14.336 19.188 11.141 1 98.06 100 LEU B CA 1
ATOM 2237 C C . LEU B 1 100 ? -15.172 19.125 9.867 1 98.06 100 LEU B C 1
ATOM 2239 O O . LEU B 1 100 ? -15.82 18.125 9.594 1 98.06 100 LEU B O 1
ATOM 2243 N N . SER B 1 101 ? -15.164 20.219 9.125 1 98 101 SER B N 1
ATOM 2244 C CA . SER B 1 101 ? -15.82 20.266 7.82 1 98 101 SER B CA 1
ATOM 2245 C C . SER B 1 101 ? -14.984 19.562 6.754 1 98 101 SER B C 1
ATOM 2247 O O . SER B 1 101 ? -13.797 19.281 6.965 1 98 101 SER B O 1
ATOM 2249 N N . PRO B 1 102 ? -15.602 19.266 5.637 1 98.12 102 PRO B N 1
ATOM 2250 C CA . PRO B 1 102 ? -14.805 18.734 4.527 1 98.12 102 PRO B CA 1
ATOM 2251 C C . PRO B 1 102 ? -13.617 19.641 4.188 1 98.12 102 PRO B C 1
ATOM 2253 O O . PRO B 1 102 ? -12.5 19.141 3.988 1 98.12 102 PRO B O 1
ATOM 2256 N N . ALA B 1 103 ? -13.82 20.922 4.152 1 97.81 103 ALA B N 1
ATOM 2257 C CA . ALA B 1 103 ? -12.742 21.859 3.85 1 97.81 103 ALA B CA 1
ATOM 2258 C C . ALA B 1 103 ? -11.617 21.75 4.871 1 97.81 103 ALA B C 1
ATOM 2260 O O . ALA B 1 103 ? -10.438 21.797 4.512 1 97.81 103 ALA B O 1
ATOM 2261 N N . ASP B 1 104 ? -11.984 21.609 6.125 1 97.69 104 ASP B N 1
ATOM 2262 C CA . ASP B 1 104 ? -10.984 21.438 7.176 1 97.69 104 ASP B CA 1
ATOM 2263 C C . ASP B 1 104 ? -10.148 20.188 6.93 1 97.69 104 ASP B C 1
ATOM 2265 O O . ASP B 1 104 ? -8.922 20.219 7.051 1 97.69 104 ASP B O 1
ATOM 2269 N N . LEU B 1 105 ? -10.812 19.109 6.637 1 98.5 105 LEU B N 1
ATOM 2270 C CA . LEU B 1 105 ? -10.148 17.828 6.465 1 98.5 105 LEU B CA 1
ATOM 2271 C C . LEU B 1 105 ? -9.188 17.859 5.277 1 98.5 105 LEU B C 1
ATOM 2273 O O . LEU B 1 105 ? -8.07 17.359 5.363 1 98.5 105 LEU B O 1
ATOM 2277 N N . TYR B 1 106 ? -9.594 18.422 4.195 1 98.5 106 TYR B N 1
ATOM 2278 C CA . TYR B 1 106 ? -8.711 18.562 3.039 1 98.5 106 TYR B CA 1
ATOM 2279 C C . TYR B 1 106 ? -7.516 19.438 3.371 1 98.5 106 TYR B C 1
ATOM 2281 O O . TYR B 1 106 ? -6.383 19.125 2.996 1 98.5 106 TYR B O 1
ATOM 2289 N N . ALA B 1 107 ? -7.766 20.531 4.055 1 97.81 107 ALA B N 1
ATOM 2290 C CA . ALA B 1 107 ? -6.691 21.438 4.426 1 97.81 107 ALA B CA 1
ATOM 2291 C C . ALA B 1 107 ? -5.688 20.766 5.352 1 97.81 107 ALA B C 1
ATOM 2293 O O . ALA B 1 107 ? -4.48 21 5.246 1 97.81 107 ALA B O 1
ATOM 2294 N N . LEU B 1 108 ? -6.191 19.969 6.305 1 97.94 108 LEU B N 1
ATOM 2295 C CA . LEU B 1 108 ? -5.312 19.219 7.203 1 97.94 108 LEU B CA 1
ATOM 2296 C C . LEU B 1 108 ? -4.367 18.312 6.414 1 97.94 108 LEU B C 1
ATOM 2298 O O . LEU B 1 108 ? -3.152 18.344 6.633 1 97.94 108 LEU B O 1
ATOM 2302 N N . TRP B 1 109 ? -4.891 17.562 5.52 1 98.62 109 TRP B N 1
ATOM 2303 C CA . TRP B 1 109 ? -4.09 16.609 4.766 1 98.62 109 TRP B CA 1
ATOM 2304 C C . TRP B 1 109 ? -3.135 17.328 3.816 1 98.62 109 TRP B C 1
ATOM 2306 O O . TRP B 1 109 ? -1.937 17.031 3.789 1 98.62 109 TRP B O 1
ATOM 2316 N N . ASP B 1 110 ? -3.68 18.297 3.062 1 98.31 110 ASP B N 1
ATOM 2317 C CA . ASP B 1 110 ? -2.85 19.047 2.121 1 98.31 110 ASP B CA 1
ATOM 2318 C C . ASP B 1 110 ? -1.697 19.734 2.838 1 98.31 110 ASP B C 1
ATOM 2320 O O . ASP B 1 110 ? -0.562 19.734 2.354 1 98.31 110 ASP B O 1
ATOM 2324 N N . GLY B 1 111 ? -2.027 20.359 3.922 1 97.88 111 GLY B N 1
ATOM 2325 C CA . GLY B 1 111 ? -1.004 21.031 4.699 1 97.88 111 GLY B CA 1
ATOM 2326 C C . GLY B 1 111 ? 0.062 20.094 5.23 1 97.88 111 GLY B C 1
ATOM 2327 O O . GLY B 1 111 ? 1.251 20.422 5.203 1 97.88 111 GLY B O 1
ATOM 2328 N N . ALA B 1 112 ? -0.348 18.953 5.766 1 98.56 112 ALA B N 1
ATOM 2329 C CA . ALA B 1 112 ? 0.592 17.969 6.297 1 98.56 112 ALA B CA 1
ATOM 2330 C C . ALA B 1 112 ? 1.542 17.484 5.211 1 98.56 112 ALA B C 1
ATOM 2332 O O . ALA B 1 112 ? 2.742 17.328 5.445 1 98.56 112 ALA B O 1
ATOM 2333 N N . VAL B 1 113 ? 0.996 17.219 4.008 1 98.56 113 VAL B N 1
ATOM 2334 C CA . VAL B 1 113 ? 1.8 16.75 2.885 1 98.56 113 VAL B CA 1
ATOM 2335 C C . VAL B 1 113 ? 2.834 17.797 2.508 1 98.56 113 VAL B C 1
ATOM 2337 O O . VAL B 1 113 ? 4.004 17.484 2.285 1 98.56 113 VAL B O 1
ATOM 2340 N N . GLU B 1 114 ? 2.418 19.047 2.465 1 98.19 114 GLU B N 1
ATOM 2341 C CA . GLU B 1 114 ? 3.344 20.125 2.125 1 98.19 114 GLU B CA 1
ATOM 2342 C C . GLU B 1 114 ? 4.461 20.234 3.158 1 98.19 114 GLU B C 1
ATOM 2344 O O . GLU B 1 114 ? 5.633 20.359 2.801 1 98.19 114 GLU B O 1
ATOM 2349 N N . ARG B 1 115 ? 4.105 20.188 4.41 1 98.06 115 ARG B N 1
ATOM 2350 C CA . ARG B 1 115 ? 5.113 20.234 5.465 1 98.06 115 ARG B CA 1
ATOM 2351 C C . ARG B 1 115 ? 6.059 19.047 5.375 1 98.06 115 ARG B C 1
ATOM 2353 O O . ARG B 1 115 ? 7.27 19.188 5.547 1 98.06 115 ARG B O 1
ATOM 2360 N N . SER B 1 116 ? 5.5 17.906 5.129 1 98.31 116 SER B N 1
ATOM 2361 C CA . SER B 1 116 ? 6.29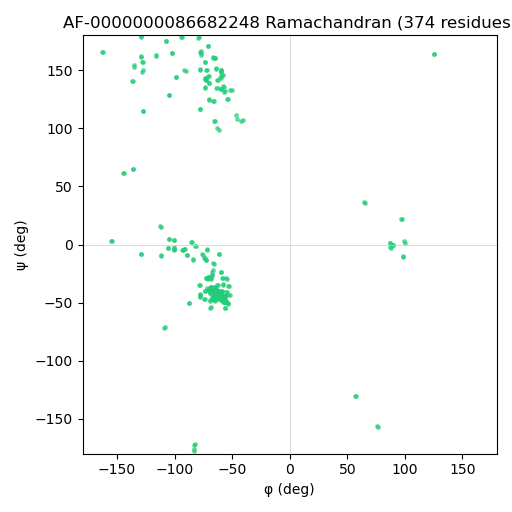7 16.688 4.996 1 98.31 116 SER B CA 1
ATOM 2362 C C . SER B 1 116 ? 7.289 16.797 3.846 1 98.31 116 SER B C 1
ATOM 2364 O O . SER B 1 116 ? 8.445 16.391 3.973 1 98.31 116 SER B O 1
ATOM 2366 N N . ARG B 1 117 ? 6.793 17.312 2.715 1 98.31 117 ARG B N 1
ATOM 2367 C CA . ARG B 1 117 ? 7.676 17.516 1.57 1 98.31 117 ARG B CA 1
ATOM 2368 C C . ARG B 1 117 ? 8.867 18.391 1.942 1 98.31 117 ARG B C 1
ATOM 2370 O O . ARG B 1 117 ? 10.008 18.078 1.584 1 98.31 117 ARG B O 1
ATOM 2377 N N . GLN B 1 118 ? 8.648 19.438 2.645 1 98.06 118 GLN B N 1
ATOM 2378 C CA . GLN B 1 118 ? 9.711 20.359 3.039 1 98.06 118 GLN B CA 1
ATOM 2379 C C . GLN B 1 118 ? 10.688 19.688 4 1 98.06 118 GLN B C 1
ATOM 2381 O O . GLN B 1 118 ? 11.906 19.812 3.84 1 98.06 118 GLN B O 1
ATOM 2386 N N . ARG B 1 119 ? 10.164 19 4.953 1 97.75 119 ARG B N 1
ATOM 2387 C CA . ARG B 1 119 ? 11.008 18.344 5.945 1 97.75 119 ARG B CA 1
ATOM 2388 C C . ARG B 1 119 ? 11.859 17.25 5.301 1 97.75 119 ARG B C 1
ATOM 2390 O O . ARG B 1 119 ? 13.031 17.094 5.641 1 97.75 119 ARG B O 1
ATOM 2397 N N . LEU B 1 120 ? 11.25 16.516 4.398 1 98.06 120 LEU B N 1
ATOM 2398 C CA . LEU B 1 120 ? 11.984 15.461 3.699 1 98.06 120 LEU B CA 1
ATOM 2399 C C . LEU B 1 120 ? 13.094 16.062 2.848 1 98.06 120 LEU B C 1
ATOM 2401 O O . LEU B 1 120 ? 14.219 15.539 2.836 1 98.06 120 LEU B O 1
ATOM 2405 N N . ALA B 1 121 ? 12.773 17.109 2.15 1 97.94 121 ALA B N 1
ATOM 2406 C CA . ALA B 1 121 ? 13.789 17.781 1.332 1 97.94 121 ALA B CA 1
ATOM 2407 C C . ALA B 1 121 ? 14.977 18.219 2.182 1 97.94 121 ALA B C 1
ATOM 2409 O O . ALA B 1 121 ? 16.125 18.016 1.805 1 97.94 121 ALA B O 1
ATOM 2410 N N . THR B 1 122 ? 14.68 18.812 3.293 1 97.75 122 THR B N 1
ATOM 2411 C CA . THR B 1 122 ? 15.719 19.266 4.211 1 97.75 122 THR B CA 1
ATOM 2412 C C . THR B 1 122 ? 16.547 18.078 4.703 1 97.75 122 THR B C 1
ATOM 2414 O O . THR B 1 122 ? 17.781 18.156 4.758 1 97.75 122 THR B O 1
ATOM 2417 N N . ALA B 1 123 ? 15.906 17.016 5.059 1 97.44 123 ALA B N 1
ATOM 2418 C CA . ALA B 1 123 ? 16.609 15.82 5.535 1 97.44 123 ALA B CA 1
ATOM 2419 C C . ALA B 1 123 ? 17.531 15.266 4.461 1 97.44 123 ALA B C 1
ATOM 2421 O O . ALA B 1 123 ? 18.672 14.859 4.754 1 97.44 123 ALA B O 1
ATOM 2422 N N . LEU B 1 124 ? 17.031 15.25 3.23 1 97.19 124 LEU B N 1
ATOM 2423 C CA . LEU B 1 124 ? 17.797 14.672 2.129 1 97.19 124 LEU B CA 1
ATOM 2424 C C . LEU B 1 124 ? 19 15.547 1.78 1 97.19 124 LEU B C 1
ATOM 2426 O O . LEU B 1 124 ? 20.016 15.055 1.288 1 97.19 124 LEU B O 1
ATOM 2430 N N . GLU B 1 125 ? 18.875 16.844 2.047 1 96.44 125 GLU B N 1
ATOM 2431 C CA . GLU B 1 125 ? 20 17.75 1.874 1 96.44 125 GLU B CA 1
ATOM 2432 C C . GLU B 1 125 ? 21.094 17.469 2.896 1 96.44 125 GLU B C 1
ATOM 2434 O O . GLU B 1 125 ? 22.281 17.594 2.594 1 96.44 125 GLU B O 1
ATOM 2439 N N . LYS B 1 126 ? 20.688 17.125 4.059 1 94.44 126 LYS B N 1
ATOM 2440 C CA . LYS B 1 126 ? 21.625 16.891 5.156 1 94.44 126 LYS B CA 1
ATOM 2441 C C . LYS B 1 126 ? 22.297 15.523 5.031 1 94.44 126 LYS B C 1
ATOM 2443 O O . LYS B 1 126 ? 23.438 15.344 5.449 1 94.44 126 LYS B O 1
ATOM 2448 N N . GLY B 1 127 ? 21.516 14.57 4.52 1 91.81 127 GLY B N 1
ATOM 2449 C CA . GLY B 1 127 ? 21.984 13.195 4.414 1 91.81 127 GLY B CA 1
ATOM 2450 C C . GLY B 1 127 ? 21.156 12.352 3.463 1 91.81 127 GLY B C 1
ATOM 2451 O O . GLY B 1 127 ? 20.078 12.766 3.037 1 91.81 127 GLY B O 1
ATOM 2452 N N . GLY B 1 128 ? 21.625 11.234 3.088 1 93.75 128 GLY B N 1
ATOM 2453 C CA . GLY B 1 128 ? 20.891 10.312 2.236 1 93.75 128 GLY B CA 1
ATOM 2454 C C . GLY B 1 128 ? 19.922 9.445 3.002 1 93.75 128 GLY B C 1
ATOM 2455 O O . GLY B 1 128 ? 19.625 9.703 4.172 1 93.75 128 GLY B O 1
ATOM 2456 N N . LEU B 1 129 ? 19.359 8.531 2.379 1 97.19 129 LEU B N 1
ATOM 2457 C CA . LEU B 1 129 ? 18.328 7.664 2.928 1 97.19 129 LEU B CA 1
ATOM 2458 C C . LEU B 1 129 ? 18.891 6.781 4.035 1 97.19 129 LEU B C 1
ATOM 2460 O O . LEU B 1 129 ? 18.125 6.223 4.832 1 97.19 129 LEU B O 1
ATOM 2464 N N . GLU B 1 130 ? 20.156 6.676 4.102 1 96 130 GLU B N 1
ATOM 2465 C CA . GLU B 1 130 ? 20.797 5.82 5.09 1 96 130 GLU B CA 1
ATOM 2466 C C . GLU B 1 130 ? 20.953 6.539 6.43 1 96 130 GLU B C 1
ATOM 2468 O O . GLU B 1 130 ? 21.266 5.914 7.441 1 96 130 GLU B O 1
ATOM 2473 N N . GLN B 1 131 ? 20.75 7.828 6.469 1 95.88 131 GLN B N 1
ATOM 2474 C CA . GLN B 1 131 ? 20.953 8.57 7.711 1 95.88 131 GLN B CA 1
ATOM 2475 C C . GLN B 1 131 ? 20.062 8.031 8.828 1 95.88 131 GLN B C 1
ATOM 2477 O O . GLN B 1 131 ? 18.922 7.625 8.578 1 95.88 131 GLN B O 1
ATOM 2482 N N . GLU B 1 132 ? 20.531 8.055 10 1 94.12 132 GLU B N 1
ATOM 2483 C CA . GLU B 1 132 ? 19.75 7.672 11.164 1 94.12 132 GLU B CA 1
ATOM 2484 C C . GLU B 1 132 ? 18.703 8.734 11.5 1 94.12 132 GLU B C 1
ATOM 2486 O O . GLU B 1 132 ? 18.984 9.93 11.43 1 94.12 132 GLU B O 1
ATOM 2491 N N . VAL B 1 133 ? 17.531 8.266 11.938 1 94.75 133 VAL B N 1
ATOM 2492 C CA . VAL B 1 133 ? 16.5 9.195 12.375 1 94.75 133 VAL B CA 1
ATOM 2493 C C . VAL B 1 133 ? 16.375 9.141 13.898 1 94.75 133 VAL B C 1
ATOM 2495 O O . VAL B 1 133 ? 17.078 8.375 14.562 1 94.75 133 VAL B O 1
ATOM 2498 N N . TRP B 1 134 ? 15.594 9.953 14.422 1 92.44 134 TRP B N 1
ATOM 2499 C CA . TRP B 1 134 ? 15.469 10.117 15.867 1 92.44 134 TRP B CA 1
ATOM 2500 C C . TRP B 1 134 ? 14.867 8.875 16.5 1 92.44 134 TRP B C 1
ATOM 2502 O O . TRP B 1 134 ? 15.328 8.414 17.547 1 92.44 134 TRP B O 1
ATOM 2512 N N . LEU B 1 135 ? 13.789 8.352 15.914 1 88.19 135 LEU B N 1
ATOM 2513 C CA . LEU B 1 135 ? 13.109 7.188 16.469 1 88.19 135 LEU B CA 1
ATOM 2514 C C . LEU B 1 135 ? 14.07 6.016 16.625 1 88.19 135 LEU B C 1
ATOM 2516 O O . LEU B 1 135 ? 14.836 5.711 15.703 1 88.19 135 LEU B O 1
ATOM 2520 N N . SER B 1 136 ? 13.984 5.477 17.781 1 83.69 136 SER B N 1
ATOM 2521 C CA . SER B 1 136 ? 14.859 4.348 18.094 1 83.69 136 SER B CA 1
ATOM 2522 C C . SER B 1 136 ? 14.062 3.154 18.609 1 83.69 136 SER B C 1
ATOM 2524 O O . SER B 1 136 ? 12.953 3.316 19.109 1 83.69 136 SER B O 1
ATOM 2526 N N . TRP B 1 137 ? 14.57 2.062 18.344 1 75.38 137 TRP B N 1
ATOM 2527 C CA . TRP B 1 137 ? 14.023 0.824 18.891 1 75.38 137 TRP B CA 1
ATOM 2528 C C . TRP B 1 137 ? 14.445 0.636 20.344 1 75.38 137 TRP B C 1
ATOM 2530 O O . TRP B 1 137 ? 15.375 1.3 20.812 1 75.38 137 TRP B O 1
ATOM 2540 N N . PRO B 1 138 ? 13.805 -0.269 21.031 1 73 138 PRO B N 1
ATOM 2541 C CA . PRO B 1 138 ? 14.133 -0.487 22.438 1 73 138 PRO B CA 1
ATOM 2542 C C . PRO B 1 138 ? 15.602 -0.861 22.656 1 73 138 PRO B C 1
ATOM 2544 O O . PRO B 1 138 ? 16.156 -0.573 23.719 1 73 138 PRO B O 1
ATOM 2547 N N . ASP B 1 139 ? 16.203 -1.445 21.766 1 76.88 139 ASP B N 1
ATOM 2548 C CA . ASP B 1 139 ? 17.594 -1.854 21.906 1 76.88 139 ASP B CA 1
ATOM 2549 C C . ASP B 1 139 ? 18.531 -0.691 21.609 1 76.88 139 ASP B C 1
ATOM 2551 O O . ASP B 1 139 ? 19.766 -0.854 21.656 1 76.88 139 ASP B O 1
ATOM 2555 N N . GLY B 1 140 ? 17.938 0.434 21.266 1 82.25 140 GLY B N 1
ATOM 2556 C CA . GLY B 1 140 ? 18.734 1.633 21.062 1 82.25 140 GLY B CA 1
ATOM 2557 C C . GLY B 1 140 ? 19.047 1.896 19.594 1 82.25 140 GLY B C 1
ATOM 2558 O O . GLY B 1 140 ? 19.547 2.965 19.25 1 82.25 140 GLY B O 1
ATOM 2559 N N . GLN B 1 141 ? 18.734 0.892 18.797 1 87 141 GLN B N 1
ATOM 2560 C CA . GLN B 1 141 ? 19.016 1.072 17.375 1 87 141 GLN B CA 1
ATOM 2561 C C . GLN B 1 141 ? 18.016 2.039 16.75 1 87 141 GLN B C 1
ATOM 2563 O O . GLN B 1 141 ? 16.812 1.992 17.047 1 87 141 GLN B O 1
ATOM 2568 N N . HIS B 1 142 ? 18.609 2.918 15.953 1 91.94 142 HIS B N 1
ATOM 2569 C CA . HIS B 1 142 ? 17.781 3.895 15.266 1 91.94 142 HIS B CA 1
ATOM 2570 C C . HIS B 1 142 ? 17.328 3.373 13.906 1 91.94 142 HIS B C 1
ATOM 2572 O O . HIS B 1 142 ? 18.062 2.619 13.258 1 91.94 142 HIS B O 1
ATOM 2578 N N . LEU B 1 143 ? 16.172 3.846 13.562 1 94.25 143 LEU B N 1
ATOM 2579 C CA . LEU B 1 143 ? 15.766 3.637 12.18 1 94.25 143 LEU B CA 1
ATOM 2580 C C . LEU B 1 143 ? 16.547 4.551 11.234 1 94.25 143 LEU B C 1
ATOM 2582 O O . LEU B 1 143 ? 17.125 5.543 11.672 1 94.25 143 LEU B O 1
ATOM 2586 N N . ASN B 1 144 ? 16.625 4.18 10.016 1 95.81 144 ASN B N 1
ATOM 2587 C CA . ASN B 1 144 ? 17.125 5.141 9.039 1 95.81 144 ASN B CA 1
ATOM 2588 C C . ASN B 1 144 ? 15.992 5.754 8.219 1 95.81 144 ASN B C 1
ATOM 2590 O O . ASN B 1 144 ? 14.836 5.332 8.336 1 95.81 144 ASN B O 1
ATOM 2594 N N . LEU B 1 145 ? 16.219 6.789 7.547 1 97.44 145 LEU B N 1
ATOM 2595 C CA . LEU B 1 145 ? 15.227 7.539 6.789 1 97.44 145 LEU B CA 1
ATOM 2596 C C . LEU B 1 145 ? 14.555 6.652 5.75 1 97.44 145 LEU B C 1
ATOM 2598 O O . LEU B 1 145 ? 13.359 6.793 5.484 1 97.44 145 LEU B O 1
ATOM 2602 N N . ARG B 1 146 ? 15.297 5.699 5.16 1 97.44 146 ARG B N 1
ATOM 2603 C CA . ARG B 1 146 ? 14.758 4.734 4.207 1 97.44 146 ARG B CA 1
ATOM 2604 C C . ARG B 1 146 ? 13.594 3.953 4.816 1 97.44 146 ARG B C 1
ATOM 2606 O O . ARG B 1 146 ? 12.547 3.801 4.191 1 97.44 146 ARG B O 1
ATOM 2613 N N . ARG B 1 147 ? 13.781 3.545 5.996 1 96.38 147 ARG B N 1
ATOM 2614 C CA . ARG B 1 147 ? 12.766 2.779 6.707 1 96.38 147 ARG B CA 1
ATOM 2615 C C . ARG B 1 147 ? 11.508 3.619 6.941 1 96.38 147 ARG B C 1
ATOM 2617 O O . ARG B 1 147 ? 10.391 3.135 6.77 1 96.38 147 ARG B O 1
ATOM 2624 N N . LEU B 1 148 ? 11.688 4.809 7.332 1 96.38 148 LEU B N 1
ATOM 2625 C CA . LEU B 1 148 ? 10.555 5.699 7.559 1 96.38 148 LEU B CA 1
ATOM 2626 C C . LEU B 1 148 ? 9.727 5.871 6.285 1 96.38 148 LEU B C 1
ATOM 2628 O O . LEU B 1 148 ? 8.5 5.809 6.324 1 96.38 148 LEU B O 1
ATOM 2632 N N . LEU B 1 149 ? 10.43 6.066 5.18 1 97.88 149 LEU B N 1
ATOM 2633 C CA . LEU B 1 149 ? 9.734 6.285 3.916 1 97.88 149 LEU B CA 1
ATOM 2634 C C . LEU B 1 149 ? 9.031 5.008 3.457 1 97.88 149 LEU B C 1
ATOM 2636 O O . LEU B 1 149 ? 7.898 5.059 2.979 1 97.88 149 LEU B O 1
ATOM 2640 N N . CYS B 1 150 ? 9.672 3.875 3.627 1 97.69 150 CYS B N 1
ATOM 2641 C CA . CYS B 1 150 ? 9.047 2.604 3.277 1 97.69 150 CYS B CA 1
ATOM 2642 C C . CYS B 1 150 ? 7.785 2.371 4.098 1 97.69 150 CYS B C 1
ATOM 2644 O O . CYS B 1 150 ? 6.766 1.932 3.564 1 97.69 150 CYS B O 1
ATOM 2646 N N . ASP B 1 151 ? 7.852 2.721 5.375 1 97.12 151 ASP B N 1
ATOM 2647 C CA . ASP B 1 151 ? 6.691 2.561 6.25 1 97.12 151 ASP B CA 1
ATOM 2648 C C . ASP B 1 151 ? 5.539 3.455 5.801 1 97.12 151 ASP B C 1
ATOM 2650 O O . ASP B 1 151 ? 4.379 3.043 5.832 1 97.12 151 ASP B O 1
ATOM 2654 N N . LEU B 1 152 ? 5.902 4.625 5.414 1 98.31 152 LEU B N 1
ATOM 2655 C CA . LEU B 1 152 ? 4.855 5.555 4.996 1 98.31 152 LEU B CA 1
ATOM 2656 C C . LEU B 1 152 ? 4.242 5.117 3.67 1 98.31 152 LEU B C 1
ATOM 2658 O O . LEU B 1 152 ? 3.033 5.262 3.465 1 98.31 152 LEU B O 1
ATOM 2662 N N . ILE B 1 153 ? 5.035 4.602 2.746 1 98.56 153 ILE B N 1
ATOM 2663 C CA . ILE B 1 153 ? 4.547 4.066 1.479 1 98.56 153 ILE B CA 1
ATOM 2664 C C . ILE B 1 153 ? 3.572 2.922 1.743 1 98.56 153 ILE B C 1
ATOM 2666 O O . ILE B 1 153 ? 2.496 2.863 1.143 1 98.56 153 ILE B O 1
ATOM 2670 N N . GLU B 1 154 ? 3.939 2.039 2.643 1 98.31 154 GLU B N 1
ATOM 2671 C CA . GLU B 1 154 ? 3.053 0.944 3.023 1 98.31 154 GLU B CA 1
ATOM 2672 C C . GLU B 1 154 ? 1.756 1.47 3.631 1 98.31 154 GLU B C 1
ATOM 2674 O O . GLU B 1 154 ? 0.669 0.995 3.295 1 98.31 154 GLU B O 1
ATOM 2679 N N . GLU B 1 155 ? 1.888 2.434 4.523 1 98.31 155 GLU B N 1
ATOM 2680 C CA . GLU B 1 155 ? 0.733 3.045 5.176 1 98.31 155 GLU B CA 1
ATOM 2681 C C . GLU B 1 155 ? -0.223 3.648 4.152 1 98.31 155 GLU B C 1
ATOM 2683 O O . GLU B 1 155 ? -1.426 3.379 4.184 1 98.31 155 GLU B O 1
ATOM 2688 N N . TYR B 1 156 ? 0.311 4.41 3.238 1 98.88 156 TYR B N 1
ATOM 2689 C CA . TYR B 1 156 ? -0.504 5.027 2.199 1 98.88 156 TYR B CA 1
ATOM 2690 C C . TYR B 1 156 ? -1.138 3.969 1.303 1 98.88 156 TYR B C 1
ATOM 2692 O O . TYR B 1 156 ? -2.312 4.074 0.943 1 98.88 156 TYR B O 1
ATOM 2700 N N . GLY B 1 157 ? -0.321 2.975 0.897 1 98.62 157 GLY B N 1
ATOM 2701 C CA . GLY B 1 157 ? -0.875 1.924 0.057 1 98.62 157 GLY B CA 1
ATOM 2702 C C . GLY B 1 157 ? -2.105 1.269 0.653 1 98.62 157 GLY B C 1
ATOM 2703 O O . GLY B 1 157 ? -3.145 1.176 -0.003 1 98.62 157 GLY B O 1
ATOM 2704 N N . ARG B 1 158 ? -1.96 0.875 1.865 1 98.69 158 ARG B N 1
ATOM 2705 C CA . ARG B 1 158 ? -3.037 0.167 2.547 1 98.69 158 ARG B CA 1
ATOM 2706 C C . ARG B 1 158 ? -4.266 1.058 2.703 1 98.69 158 ARG B C 1
ATOM 2708 O O . ARG B 1 158 ? -5.383 0.649 2.375 1 98.69 158 ARG B O 1
ATOM 2715 N N . HIS B 1 159 ? -4.137 2.271 3.137 1 98.88 159 HIS B N 1
ATOM 2716 C CA . HIS B 1 159 ? -5.266 3.168 3.373 1 98.88 159 HIS B CA 1
ATOM 2717 C C . HIS B 1 159 ? -5.871 3.648 2.059 1 98.88 159 HIS B C 1
ATOM 2719 O O . HIS B 1 159 ? -7.07 3.93 1.991 1 98.88 159 HIS B O 1
ATOM 2725 N N . THR B 1 160 ? -5.047 3.723 0.995 1 98.88 160 THR B N 1
ATOM 2726 C CA . THR B 1 160 ? -5.609 3.986 -0.325 1 98.88 160 THR B CA 1
ATOM 2727 C C . THR B 1 160 ? -6.52 2.842 -0.763 1 98.88 160 THR B C 1
ATOM 2729 O O . THR B 1 160 ? -7.574 3.072 -1.355 1 98.88 160 THR B O 1
ATOM 2732 N N . GLY B 1 161 ? -6.145 1.615 -0.472 1 98.81 161 GLY B N 1
ATOM 2733 C CA . GLY B 1 161 ? -7.012 0.477 -0.727 1 98.81 161 GLY B CA 1
ATOM 2734 C C . GLY B 1 161 ? -8.344 0.563 0.004 1 98.81 161 GLY B C 1
ATOM 2735 O O . GLY B 1 161 ? -9.391 0.283 -0.574 1 98.81 161 GLY B O 1
ATOM 2736 N N . HIS B 1 162 ? -8.297 0.946 1.275 1 98.88 162 HIS B N 1
ATOM 2737 C CA . HIS B 1 162 ? -9.531 1.18 2.02 1 98.88 162 HIS B CA 1
ATOM 2738 C C . HIS B 1 162 ? -10.398 2.23 1.334 1 98.88 162 HIS B C 1
ATOM 2740 O O . HIS B 1 162 ? -11.602 2.031 1.16 1 98.88 162 HIS B O 1
ATOM 2746 N N . THR B 1 163 ? -9.75 3.299 0.96 1 98.88 163 THR B N 1
ATOM 2747 C CA . THR B 1 163 ? -10.43 4.445 0.37 1 98.88 163 THR B CA 1
ATOM 2748 C C . THR B 1 163 ? -11.102 4.059 -0.947 1 98.88 163 THR B C 1
ATOM 2750 O O . THR B 1 163 ? -12.188 4.539 -1.262 1 98.88 163 THR B O 1
ATOM 2753 N N . ASP B 1 164 ? -10.477 3.17 -1.688 1 98.88 164 ASP B N 1
ATOM 2754 C CA . ASP B 1 164 ? -11.039 2.705 -2.953 1 98.88 164 ASP B CA 1
ATOM 2755 C C . ASP B 1 164 ? -12.445 2.148 -2.756 1 98.88 164 ASP B C 1
ATOM 2757 O O . ASP B 1 164 ? -13.375 2.539 -3.461 1 98.88 164 ASP B O 1
ATOM 2761 N N . LEU B 1 165 ? -12.578 1.3 -1.801 1 98.81 165 LEU B N 1
ATOM 2762 C CA . LEU B 1 165 ? -13.852 0.605 -1.642 1 98.81 165 LEU B CA 1
ATOM 2763 C C . LEU B 1 165 ? -14.914 1.542 -1.077 1 98.81 165 LEU B C 1
ATOM 2765 O O . LEU B 1 165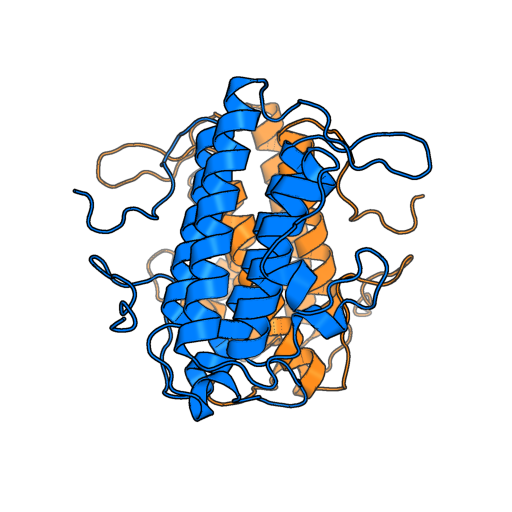 ? -16.078 1.495 -1.494 1 98.81 165 LEU B O 1
ATOM 2769 N N . ILE B 1 166 ? -14.523 2.348 -0.159 1 98.94 166 ILE B N 1
ATOM 2770 C CA . ILE B 1 166 ? -15.477 3.283 0.425 1 98.94 166 ILE B CA 1
ATOM 2771 C C . ILE B 1 166 ? -15.922 4.289 -0.631 1 98.94 166 ILE B C 1
ATOM 2773 O O . ILE B 1 166 ? -17.109 4.586 -0.75 1 98.94 166 ILE B O 1
ATOM 2777 N N . ARG B 1 167 ? -14.992 4.785 -1.423 1 98.88 167 ARG B N 1
ATOM 2778 C CA . ARG B 1 167 ? -15.312 5.766 -2.455 1 98.88 167 ARG B CA 1
ATOM 2779 C C . ARG B 1 167 ? -16.266 5.176 -3.494 1 98.88 167 ARG B C 1
ATOM 2781 O O . ARG B 1 167 ? -17.219 5.832 -3.914 1 98.88 167 ARG B O 1
ATOM 2788 N N . GLU B 1 168 ? -15.922 4 -3.902 1 98.88 168 GLU B N 1
ATOM 2789 C CA . GLU B 1 168 ? -16.812 3.32 -4.836 1 98.88 168 GLU B CA 1
ATOM 2790 C C . GLU B 1 168 ? -18.234 3.23 -4.277 1 98.88 168 GLU B C 1
ATOM 2792 O O . GLU B 1 168 ? -19.203 3.412 -5.012 1 98.88 168 GLU B O 1
ATOM 2797 N N . ALA B 1 169 ? -18.375 2.951 -3.01 1 98.62 169 ALA B N 1
ATOM 2798 C CA . ALA B 1 169 ? -19.672 2.842 -2.361 1 98.62 169 ALA B CA 1
ATOM 2799 C C . ALA B 1 169 ? -20.391 4.188 -2.352 1 98.62 169 ALA B C 1
ATOM 2801 O O . ALA B 1 169 ? -21.625 4.242 -2.441 1 98.62 169 ALA B O 1
ATOM 2802 N N . VAL B 1 170 ? -19.688 5.242 -2.182 1 98.56 170 VAL B N 1
ATOM 2803 C CA . VAL B 1 170 ? -20.266 6.574 -2.08 1 98.56 170 VAL B CA 1
ATOM 2804 C C . VAL B 1 170 ? -20.922 6.957 -3.41 1 98.56 170 VAL B C 1
ATOM 2806 O O . VAL B 1 170 ? -22.078 7.359 -3.447 1 98.56 170 VAL B O 1
ATOM 2809 N N . ASP B 1 171 ? -20.172 6.762 -4.555 1 98.25 171 ASP B N 1
ATOM 2810 C CA . ASP B 1 171 ? -20.734 7.301 -5.789 1 98.25 171 ASP B CA 1
ATOM 2811 C C . ASP B 1 171 ? -20.219 6.547 -7.008 1 98.25 171 ASP B C 1
ATOM 2813 O O . ASP B 1 171 ? -20.438 6.965 -8.148 1 98.25 171 ASP B O 1
ATOM 2817 N N . GLY B 1 172 ? -19.422 5.512 -6.812 1 98.19 172 GLY B N 1
ATOM 2818 C CA . GLY B 1 172 ? -19.062 4.625 -7.906 1 98.19 172 GLY B CA 1
ATOM 2819 C C . GLY B 1 172 ? -17.688 4.918 -8.484 1 98.19 172 GLY B C 1
ATOM 2820 O O . GLY B 1 172 ? -17.234 4.238 -9.414 1 98.19 172 GLY B O 1
ATOM 2821 N N . ARG B 1 173 ? -16.922 5.926 -7.926 1 97.56 173 ARG B N 1
ATOM 2822 C CA . ARG B 1 173 ? -15.609 6.238 -8.484 1 97.56 173 ARG B CA 1
ATOM 2823 C C . ARG B 1 173 ? -14.641 5.078 -8.281 1 97.56 173 ARG B C 1
ATOM 2825 O O . ARG B 1 173 ? -14.406 4.641 -7.156 1 97.56 173 ARG B O 1
ATOM 2832 N N . VAL B 1 174 ? -14.047 4.566 -9.367 1 97.25 174 VAL B N 1
ATOM 2833 C CA . VAL B 1 174 ? -13.047 3.508 -9.367 1 97.25 174 VAL B CA 1
ATOM 2834 C C . VAL B 1 174 ? -11.836 3.941 -10.188 1 97.25 174 VAL B C 1
ATOM 2836 O O . VAL B 1 174 ? -11.82 5.035 -10.766 1 97.25 174 VAL B O 1
ATOM 2839 N N . GLY B 1 175 ? -10.867 3.088 -10.25 1 94.5 175 GLY B N 1
ATOM 2840 C CA . GLY B 1 175 ? -9.68 3.367 -11.047 1 94.5 175 GLY B CA 1
ATOM 2841 C C . GLY B 1 175 ? -8.391 3.266 -10.25 1 94.5 175 GLY B C 1
ATOM 2842 O O . GLY B 1 175 ? -8.398 3.377 -9.023 1 94.5 175 GLY B O 1
ATOM 2843 N N . GLU B 1 176 ? -7.375 3.184 -10.953 1 93.38 176 GLU B N 1
ATOM 2844 C CA . GLU B 1 176 ? -6.062 2.973 -10.344 1 93.38 176 GLU B CA 1
ATOM 2845 C C . GLU B 1 176 ? -5.414 4.301 -9.961 1 93.38 176 GLU B C 1
ATOM 2847 O O . GLU B 1 176 ? -4.953 4.469 -8.828 1 93.38 176 GLU B O 1
ATOM 2852 N N . ASP B 1 177 ? -5.363 5.215 -10.859 1 95.31 177 ASP B N 1
ATOM 2853 C CA . ASP B 1 177 ? -4.734 6.523 -10.688 1 95.31 177 ASP B CA 1
ATOM 2854 C C . ASP B 1 177 ? -5.684 7.645 -11.094 1 95.31 177 ASP B C 1
ATOM 2856 O O . ASP B 1 177 ? -6.672 7.406 -11.789 1 95.31 177 ASP B O 1
ATOM 2860 N N . PRO B 1 178 ? -5.367 8.859 -10.633 1 96.69 178 PRO B N 1
ATOM 2861 C CA . PRO B 1 178 ? -6.148 9.969 -11.18 1 96.69 178 PRO B CA 1
ATOM 2862 C C . PRO B 1 178 ? -6.027 10.094 -12.695 1 96.69 178 PRO B C 1
ATOM 2864 O O . PRO B 1 178 ? -4.996 9.727 -13.266 1 96.69 178 PRO B O 1
ATOM 2867 N N . PRO B 1 179 ? -7.062 10.547 -13.344 1 96.31 179 PRO B N 1
ATOM 2868 C CA . PRO B 1 179 ? -6.918 10.797 -14.781 1 96.31 179 PRO B CA 1
ATOM 2869 C C . PRO B 1 179 ? -5.91 11.898 -15.094 1 96.31 179 PRO B C 1
ATOM 2871 O O . PRO B 1 179 ? -5.699 12.797 -14.273 1 96.31 179 PRO B O 1
ATOM 2874 N N . PRO B 1 180 ? -5.277 11.82 -16.266 1 95.56 180 PRO B N 1
ATOM 2875 C CA . PRO B 1 180 ? -4.328 12.867 -16.641 1 95.56 180 PRO B CA 1
ATOM 2876 C C . PRO B 1 180 ? -4.914 14.273 -16.516 1 95.56 180 PRO B C 1
ATOM 2878 O O . PRO B 1 180 ? -6.066 14.5 -16.891 1 95.56 180 PRO B O 1
ATOM 2881 N N . GLY B 1 181 ? -4.191 15.156 -15.922 1 95 181 GLY B N 1
ATOM 2882 C CA . GLY B 1 181 ? -4.598 16.547 -15.789 1 95 181 GLY B CA 1
ATOM 2883 C C . GLY B 1 181 ? -5.402 16.812 -14.523 1 95 181 GLY B C 1
ATOM 2884 O O . GLY B 1 181 ? -5.75 17.969 -14.242 1 95 181 GLY B O 1
ATOM 2885 N N . TRP B 1 182 ? -5.602 15.773 -13.766 1 96.38 182 TRP B N 1
ATOM 2886 C CA . TRP B 1 182 ? -6.387 15.945 -12.555 1 96.38 182 TRP B CA 1
ATOM 2887 C C . TRP B 1 182 ? -5.695 16.906 -11.586 1 96.38 182 TRP B C 1
ATOM 2889 O O . TRP B 1 182 ? -4.477 16.844 -11.406 1 96.38 182 TRP B O 1
ATOM 2899 N N . ARG B 1 183 ? -6.555 17.734 -10.93 1 94.62 183 ARG B N 1
ATOM 2900 C CA . ARG B 1 183 ? -6.184 18.578 -9.789 1 94.62 183 ARG B CA 1
ATOM 2901 C C . ARG B 1 183 ? -7.246 18.516 -8.703 1 94.62 183 ARG B C 1
ATOM 2903 O O . ARG B 1 183 ? -8.445 18.453 -8.992 1 94.62 183 ARG B O 1
ATOM 2910 N N . PRO B 1 184 ? -6.801 18.484 -7.488 1 94.88 184 PRO B N 1
ATOM 2911 C CA . PRO B 1 184 ? -7.805 18.469 -6.422 1 94.88 184 PRO B CA 1
ATOM 2912 C C . PRO B 1 184 ? -8.719 19.688 -6.449 1 94.88 184 PRO B C 1
ATOM 2914 O O . PRO B 1 184 ? -8.297 20.781 -6.844 1 94.88 184 PRO B O 1
ATOM 2917 N N . VAL B 1 185 ? -9.922 19.422 -6.129 1 86.69 185 VAL B N 1
ATOM 2918 C CA . VAL B 1 185 ? -10.852 20.547 -6.02 1 86.69 185 VAL B CA 1
ATOM 2919 C C . VAL B 1 185 ? -10.43 21.453 -4.871 1 86.69 185 VAL B C 1
ATOM 2921 O O . VAL B 1 185 ? -10.195 20.984 -3.756 1 86.69 185 VAL B O 1
ATOM 2924 N N . THR B 1 186 ? -9.883 22.594 -5.281 1 66.19 186 THR B N 1
ATOM 2925 C CA . THR B 1 186 ? -9.492 23.609 -4.301 1 66.19 186 THR B CA 1
ATOM 2926 C C . THR B 1 186 ? -10.703 24.094 -3.51 1 66.19 186 THR B C 1
ATOM 2928 O O . THR B 1 186 ? -11.766 24.328 -4.082 1 66.19 186 THR B O 1
ATOM 2931 N N . THR B 1 187 ? -10.922 23.516 -2.217 1 52.25 187 THR B N 1
ATOM 2932 C CA . THR B 1 187 ? -12.008 24.141 -1.47 1 52.25 187 THR B CA 1
ATOM 2933 C C . THR B 1 187 ? -11.914 25.656 -1.523 1 52.25 187 THR B C 1
ATOM 2935 O O . THR B 1 187 ? -10.852 26.219 -1.24 1 52.25 187 THR B O 1
ATOM 2938 N N . PRO B 1 188 ? -12.883 26.234 -2.326 1 46.5 188 PRO B N 1
ATOM 2939 C CA . PRO B 1 188 ? -12.883 27.703 -2.225 1 46.5 188 PRO B CA 1
ATOM 2940 C C . PRO B 1 188 ? -12.68 28.188 -0.793 1 46.5 188 PRO B C 1
ATOM 2942 O O . PRO B 1 188 ? -13.195 27.578 0.15 1 46.5 188 PRO B O 1
ATOM 2945 N N . GLY B 1 189 ? -11.5 28.734 -0.47 1 35.34 189 GLY B N 1
ATOM 2946 C CA . GLY B 1 189 ? -11.562 29.594 0.703 1 35.34 189 GLY B CA 1
ATOM 2947 C C . GLY B 1 189 ? -12.797 30.453 0.743 1 35.34 189 GLY B C 1
ATOM 2948 O O . GLY B 1 189 ? -13.43 30.703 -0.289 1 35.34 189 GLY B O 1
#

Secondary structure (DSSP, 8-state):
--S-TTPPPSS--HHHHHHHHHHHHHHHHHHHHTT--HHHHT---TT----HHHHHHHHHHHHHIIIIIIHHS----TTTTTTT--TTS-GGGGG--TT--HHHHHHHHHHHHHHHHHHHHHHHHH--TTSEEEEE-TTSPEEEHHHHHHHHHHHHHHHHHHHHHHHHHHH----SSPPTT--------/--S-TTPPPSS--HHHHHHHHHHHHHHHHHHHHTT--HHHHT---TT----HHHHHHHHHHHHHIIIIIIHHS----TTTTTTT--TTS-GGGGG--TT--HHHHHHHHHHHHHHHHHHHHHHHHH--TTSEEEEE-TTSPEEEHHHHHHHHHHHHHHHHHHHHHHHHHHH----SSPPTT--------

pLDDT: mean 95.02, std 8.34, range [35.34, 98.94]

Nearest PDB structures (foldseek):
  3cex-assembly1_A  TM=7.411E-01  e=1.358E-03  Enterococcus faecalis V583
  3di5-assembly1_A  TM=6.689E-01  e=7.038E-03  Bacillus cereus ATCC 10987
  2p1a-assembly1_B  TM=6.238E-01  e=6.674E-03  Bacillus cereus ATCC 10987
  2p1a-assembly1_A  TM=6.953E-01  e=2.145E-02  Bacillus cereus ATCC 10987
  8qf6-assembly1_D  TM=5.913E-01  e=2.171E+00  Escherichia coli BL21(DE3)

Sequence (378 aa):
MTDTPWEPPTAGTEVEHVVGALERLRATFRWKADALDAAGLRTTIGKSTLTIGGLLKHLAVCEDNMFAHRLSGEPIGEPWASMGWDQDGPWSFTFDTTGLSPADLYALWDGAVERSRQRLATALEKGGLEQEVWLSWPDGQHLNLRRLLCDLIEEYGRHTGHTDLIREAVDGRVGEDPPPGWRPVTTPGMTDTPWEPPTAGTEVEHVVGALERLRATFRWKADALDAAGLRTTIGKSTLTIGGLLKHLAVCEDNMFAHRLSGEPIGEPWASMGWDQDGPWSFTFDTTGLSPADLYALWDGAVERSRQRLATALEKGGLEQEVWLSWPDGQHLNLRRLLCDLIEEYGRHTGHTDLIREAVDGRVGEDPPPGWRPVTTPG